Protein AF-A0A8S3W839-F1 (afdb_monomer)

Foldseek 3Di:
DDPADFFKDFAQDDDDDDDDDFQPQLVVLLVVLVVLLVVLCVVLVPPPVLHLAAFDWDPPADSRGTHTDPCVVVVDDDAQQVDADDPQQLLQVLLSLLLSRLSRVLCCVVVVVCCVPRVQPFAQPDDPDPVNVVVLLVLQVVLVVVNPDDHDPDDDPHDHGDDRSRMGTGHSVLNVLQVDVRRHDPVCCVVPVVVSLVSSVVSNQPNNVSVVDGCCVRANPVNSVVVNVVCNVVSVVVCVVCVCSNPPDSVGPDPPD

Sequence (257 aa):
MSRKEKCCEFILQKLVCSNREKLPPNIQKAINKIAEEEELQIEAEVPLHERFRVVQSYSESSTEAIILKNVAKEGFATFYRMDVMPLKFAELAVQQLARFHGLSFVIQQKRPEYFERKIKTLKQSLKLNDDFRAFCRTFFNYSVEGLDSELVEGEVTEVIPVDYQLLTYGAPITNFLYFIYGATDKEFRRNHLIHLKDIYFETTDNFPKYFEMDIGSVYSTKEFERDYVECLGYGLQFMLFIFPLVFTLESDVPDLG

pLDDT: mean 72.26, std 17.93, range [24.44, 96.75]

Radius of gyration: 18.18 Å; Cα contacts (8 Å, |Δi|>4): 276; chains: 1; bounding box: 48×46×42 Å

InterPro domains:
  IPR004119 Ecdysteroid kinase-like [PF02958] (54-145)
  IPR004119 Ecdysteroid kinase-like [PF02958] (153-203)
  IPR015897 CHK kinase-like [SM00587] (66-209)

Secondary structure (DSSP, 8-state):
------EEE---------------TTHHHHHHHHH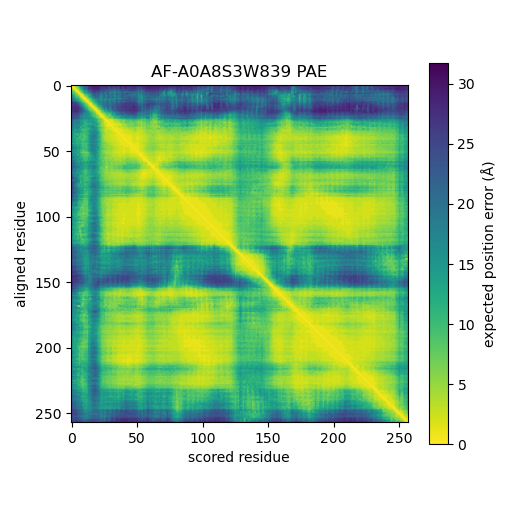HHHHHHHHTT--TTTSPP-PPBPTT--SS---B--GGGGT--PPPTTSPPPHHHHHHHHHHHHHHHHHHHHHHHH-HHHIIIIITT------SSHHHHHHHHHHHHHHHHTT------S---------GGG-EEE-THHHHHHHHHHH--HHHHHHHHHHHHHHHHHHHHHGGGGGT--GGGTS-HHHHHHHHHHHHHHHHHHHHHHHHHHHS-GGG-----

Mean predicted aligned error: 9.78 Å

Solvent-accessible surface area (backbone atoms only — not comparable to full-atom values): 15253 Å² total; per-residue (Å²): 133,84,87,80,82,72,37,52,28,57,56,86,50,90,80,85,92,85,75,99,62,87,55,64,94,54,43,48,55,40,53,56,48,53,52,52,54,52,49,52,41,58,76,42,64,50,54,81,92,74,49,63,59,70,72,56,67,49,90,87,39,53,76,67,45,82,44,63,63,71,51,59,83,74,71,54,78,70,78,56,81,89,49,67,60,54,68,62,50,51,51,46,47,37,39,42,52,18,33,51,40,24,46,40,54,49,38,43,71,79,38,43,70,55,28,62,67,57,47,68,62,29,57,74,80,83,51,100,46,73,66,43,53,52,48,46,53,54,53,29,54,51,52,57,66,60,65,78,53,79,81,80,87,76,85,71,85,80,71,69,69,58,60,61,78,63,48,22,48,32,59,59,56,50,35,54,38,40,48,52,65,70,43,42,52,73,67,56,44,75,77,40,44,65,62,49,50,49,48,24,51,52,33,32,50,53,54,29,45,58,68,80,38,67,40,63,84,81,60,30,73,69,54,51,55,50,50,44,64,69,38,50,60,50,28,54,51,52,43,68,60,45,46,54,61,64,68,50,53,88,92,63,59,76,85,85,121

Structure (mmCIF, N/CA/C/O backbone):
data_AF-A0A8S3W839-F1
#
_entry.id   AF-A0A8S3W839-F1
#
loop_
_atom_site.group_PDB
_atom_site.id
_atom_site.type_symbol
_atom_site.label_atom_id
_atom_site.label_alt_id
_atom_site.label_comp_id
_atom_site.label_asym_id
_atom_site.label_entity_id
_atom_site.label_seq_id
_atom_site.pdbx_PDB_ins_code
_atom_site.Cartn_x
_atom_site.Cartn_y
_atom_site.Cartn_z
_atom_site.occupancy
_atom_site.B_iso_or_equiv
_atom_site.auth_seq_id
_atom_site.auth_comp_id
_atom_site.auth_asym_id
_atom_site.auth_atom_id
_atom_site.pdbx_PDB_model_num
ATOM 1 N N . MET A 1 1 ? -25.369 16.761 -0.732 1.00 29.88 1 MET A N 1
ATOM 2 C CA . MET A 1 1 ? -25.272 15.285 -0.794 1.00 29.88 1 MET A CA 1
ATOM 3 C C . MET A 1 1 ? -23.982 14.867 -0.111 1.00 29.88 1 MET A C 1
ATOM 5 O O . MET A 1 1 ? -22.932 15.370 -0.489 1.00 29.88 1 MET A O 1
ATOM 9 N N . SER A 1 2 ? -24.068 14.075 0.960 1.00 28.38 2 SER A N 1
ATOM 10 C CA . SER A 1 2 ? -22.936 13.758 1.840 1.00 28.38 2 SER A CA 1
ATOM 11 C C . SER A 1 2 ? -21.859 12.954 1.104 1.00 28.38 2 SER A C 1
ATOM 13 O O . SER A 1 2 ? -22.130 11.849 0.639 1.00 28.38 2 SER A O 1
ATOM 15 N N . ARG A 1 3 ? -20.644 13.505 1.024 1.00 35.53 3 ARG A N 1
ATOM 16 C CA . ARG A 1 3 ? -19.416 12.804 0.620 1.00 35.53 3 ARG A CA 1
ATOM 17 C C . ARG A 1 3 ? -19.136 11.725 1.673 1.00 35.53 3 ARG A C 1
ATOM 19 O O . ARG A 1 3 ? -18.779 12.082 2.794 1.00 35.53 3 ARG A O 1
ATOM 26 N N . LYS A 1 4 ? -19.366 10.450 1.357 1.00 36.22 4 LYS A N 1
ATOM 27 C CA . LYS A 1 4 ? -19.140 9.340 2.291 1.00 36.22 4 LYS A CA 1
ATOM 28 C C . LYS A 1 4 ? -17.723 8.776 2.111 1.00 36.22 4 LYS A C 1
ATOM 30 O O . LYS A 1 4 ? -17.356 8.370 1.019 1.00 36.22 4 LYS A O 1
ATOM 35 N N . GLU A 1 5 ? -16.957 8.963 3.187 1.00 37.94 5 GLU A N 1
ATOM 36 C CA . GLU A 1 5 ? -15.867 8.157 3.770 1.00 37.94 5 GLU A CA 1
ATOM 37 C C . GLU A 1 5 ? -14.753 7.635 2.841 1.00 37.94 5 GLU A C 1
ATOM 39 O O . GLU A 1 5 ? -14.878 6.626 2.166 1.00 37.94 5 GLU A O 1
ATOM 44 N N . LYS A 1 6 ? -13.623 8.356 2.847 1.00 38.62 6 LYS A N 1
ATOM 45 C CA . LYS A 1 6 ? -12.349 7.993 2.198 1.00 38.62 6 LYS A CA 1
ATOM 46 C C . LYS A 1 6 ? -11.462 7.171 3.169 1.00 38.62 6 LYS A C 1
ATOM 48 O O . LYS A 1 6 ? -11.774 7.111 4.359 1.00 38.62 6 LYS A O 1
ATOM 53 N N . CYS A 1 7 ? -10.336 6.616 2.710 1.00 38.06 7 CYS A N 1
ATOM 54 C CA . CYS A 1 7 ? -9.364 5.824 3.494 1.00 38.06 7 CYS A CA 1
ATOM 55 C C . CYS A 1 7 ? -7.917 6.313 3.319 1.00 38.06 7 CYS A C 1
ATOM 57 O O . CYS A 1 7 ? -7.681 7.311 2.658 1.00 38.06 7 CYS A O 1
ATOM 59 N N . CYS A 1 8 ? -6.925 5.688 3.961 1.00 32.50 8 CYS A N 1
ATOM 60 C CA . CYS A 1 8 ? -5.526 6.075 3.741 1.00 32.50 8 CYS A CA 1
ATOM 61 C C . CYS A 1 8 ? -5.018 5.619 2.377 1.00 32.50 8 CYS A C 1
ATOM 63 O O . CYS A 1 8 ? -5.269 4.488 1.983 1.00 32.50 8 CYS A O 1
ATOM 65 N N . GLU A 1 9 ? -4.243 6.484 1.735 1.00 33.69 9 GLU A N 1
ATOM 66 C CA . GLU A 1 9 ? -3.539 6.236 0.491 1.00 33.69 9 GLU A CA 1
ATOM 67 C C . GLU A 1 9 ? -2.025 6.123 0.725 1.00 33.69 9 GLU A C 1
ATOM 69 O O . GLU A 1 9 ? -1.456 6.938 1.453 1.00 33.69 9 GLU A O 1
ATOM 74 N N . PHE A 1 10 ? -1.366 5.159 0.076 1.00 45.34 10 PHE A N 1
ATOM 75 C CA . PHE A 1 10 ? 0.088 4.963 0.076 1.00 45.34 10 PHE A CA 1
ATOM 76 C C . PHE A 1 10 ? 0.669 4.910 -1.346 1.00 45.34 10 PHE A C 1
ATOM 78 O O . PHE A 1 10 ? 0.230 4.126 -2.184 1.00 45.34 10 PHE A O 1
ATOM 85 N N . ILE A 1 11 ? 1.694 5.715 -1.621 1.00 40.47 11 ILE A N 1
ATOM 86 C CA . ILE A 1 11 ? 2.437 5.666 -2.884 1.00 40.47 11 ILE A CA 1
ATOM 87 C C . ILE A 1 11 ? 3.572 4.647 -2.714 1.00 40.47 11 ILE A C 1
ATOM 89 O O . ILE A 1 11 ? 4.534 4.932 -2.013 1.00 40.47 11 ILE A O 1
ATOM 93 N N . LEU A 1 12 ? 3.464 3.476 -3.359 1.00 38.19 12 LEU A N 1
ATOM 94 C CA . LEU A 1 12 ? 4.567 2.511 -3.490 1.00 38.19 12 LEU A CA 1
ATOM 95 C C . LEU A 1 12 ? 5.714 3.170 -4.270 1.00 38.19 12 LEU A C 1
ATOM 97 O O . LEU A 1 12 ? 5.750 3.110 -5.498 1.00 38.19 12 LEU A O 1
ATOM 101 N N . GLN A 1 13 ? 6.639 3.810 -3.561 1.00 34.53 13 GLN A N 1
ATOM 102 C CA . GLN A 1 13 ? 7.941 4.200 -4.085 1.00 34.53 13 GLN A CA 1
ATOM 103 C C . GLN A 1 13 ? 9.011 3.307 -3.459 1.00 34.53 13 GLN A C 1
ATOM 105 O O . GLN A 1 13 ? 9.023 3.024 -2.266 1.00 34.53 13 GLN A O 1
ATOM 110 N N . LYS A 1 14 ? 9.882 2.781 -4.314 1.00 31.38 14 LYS A N 1
ATOM 111 C CA . LYS A 1 14 ? 11.075 2.034 -3.925 1.00 31.38 14 LYS A CA 1
ATOM 112 C C . LYS A 1 14 ? 12.224 3.024 -3.809 1.00 31.38 14 LYS A C 1
ATOM 114 O O . LYS A 1 14 ? 12.537 3.616 -4.834 1.00 31.38 14 LYS A O 1
ATOM 119 N N . LEU A 1 15 ? 12.868 3.140 -2.643 1.00 28.86 15 LEU A N 1
ATOM 120 C CA . LEU A 1 15 ? 14.328 3.288 -2.489 1.00 28.86 15 LEU A CA 1
ATOM 121 C C . LEU A 1 15 ? 14.760 3.447 -1.020 1.00 28.86 15 LEU A C 1
ATOM 123 O O . LEU A 1 15 ? 13.974 3.764 -0.132 1.00 28.86 15 LEU A O 1
ATOM 127 N N . VAL A 1 16 ? 16.038 3.135 -0.798 1.00 25.72 16 VAL A N 1
ATOM 128 C CA . VAL A 1 16 ? 16.756 3.041 0.479 1.00 25.72 16 VAL A CA 1
ATOM 129 C C . VAL A 1 16 ? 17.048 4.423 1.065 1.00 25.72 16 VAL A C 1
ATOM 131 O O . VAL A 1 16 ? 17.397 5.364 0.361 1.00 25.72 16 VAL A O 1
ATOM 134 N N . CYS A 1 17 ? 16.957 4.515 2.391 1.00 24.44 17 CYS A N 1
ATOM 135 C CA . CYS A 1 17 ? 17.289 5.698 3.171 1.00 24.44 17 CYS A CA 1
ATOM 136 C C . CYS A 1 17 ? 18.808 5.817 3.391 1.00 24.44 17 CYS A C 1
ATOM 138 O O . CYS A 1 17 ? 19.378 5.019 4.133 1.00 24.44 17 CYS A O 1
ATOM 140 N N . SER A 1 18 ? 19.443 6.862 2.852 1.00 30.64 18 SER A N 1
ATOM 141 C CA . SER A 1 18 ? 20.575 7.525 3.517 1.00 30.64 18 SER A CA 1
ATOM 142 C C . SER A 1 18 ? 20.807 8.942 2.979 1.00 30.64 18 SER A C 1
ATOM 144 O O . SER A 1 18 ? 21.569 9.125 2.038 1.00 30.64 18 SER A O 1
ATOM 146 N N . ASN A 1 19 ? 20.200 9.956 3.602 1.00 28.69 19 ASN A N 1
ATOM 147 C CA . ASN A 1 19 ? 20.925 11.139 4.081 1.00 28.69 19 ASN A CA 1
ATOM 148 C C . ASN A 1 19 ? 20.016 12.124 4.822 1.00 28.69 19 ASN A C 1
ATOM 150 O O . ASN A 1 19 ? 18.797 12.126 4.682 1.00 28.69 19 ASN A O 1
ATOM 154 N N . ARG A 1 20 ? 20.663 12.924 5.675 1.00 35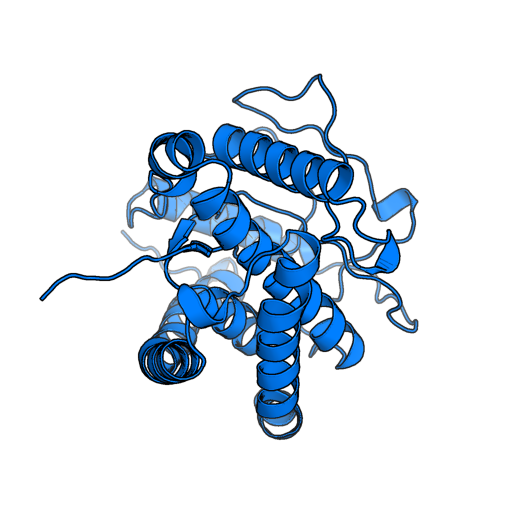.09 20 ARG A N 1
ATOM 155 C CA . ARG A 1 20 ? 20.070 13.885 6.608 1.00 35.09 20 ARG A CA 1
ATOM 156 C C . ARG A 1 20 ? 19.443 15.071 5.873 1.00 35.09 20 ARG A C 1
ATOM 158 O O . ARG A 1 20 ? 20.053 16.131 5.793 1.00 35.09 20 ARG A O 1
ATOM 165 N N . GLU A 1 21 ? 18.206 14.931 5.431 1.00 40.19 21 GLU A N 1
ATOM 166 C CA . GLU A 1 21 ? 17.344 16.083 5.177 1.00 40.19 21 GLU A CA 1
ATOM 167 C C . GLU A 1 21 ? 16.047 15.942 5.962 1.00 40.19 21 GLU A C 1
ATOM 169 O O . GLU A 1 21 ? 15.613 14.839 6.297 1.00 40.19 21 GLU A O 1
ATOM 174 N N . LYS A 1 22 ? 15.474 17.086 6.347 1.00 41.06 22 LYS A N 1
ATOM 175 C CA . LYS A 1 22 ? 14.284 17.146 7.194 1.00 41.06 22 LYS A CA 1
ATOM 176 C C . LYS A 1 22 ? 13.119 16.468 6.484 1.00 41.06 22 LYS A C 1
ATOM 178 O O . LYS A 1 22 ? 12.490 17.034 5.596 1.00 41.06 22 LYS A O 1
ATOM 183 N N . LEU A 1 23 ? 12.845 15.257 6.941 1.00 42.12 23 LEU A N 1
ATOM 184 C CA . LEU A 1 23 ? 11.663 14.470 6.659 1.00 42.12 23 LEU A CA 1
ATOM 185 C C . LEU A 1 23 ? 10.387 15.330 6.808 1.00 42.12 23 LEU A C 1
ATOM 187 O O . LEU A 1 23 ? 10.274 16.099 7.770 1.00 42.12 23 LEU A O 1
ATOM 191 N N . PRO A 1 24 ? 9.416 15.252 5.875 1.00 49.56 24 PRO A N 1
ATOM 192 C CA . PRO A 1 24 ? 8.202 16.053 5.967 1.00 49.56 24 PRO A CA 1
ATOM 193 C C . PRO A 1 24 ? 7.427 15.737 7.263 1.00 49.56 24 PRO A C 1
ATOM 195 O O . PRO A 1 24 ? 7.437 14.594 7.728 1.00 49.56 24 PRO A O 1
ATOM 198 N N . PRO A 1 25 ? 6.678 16.705 7.833 1.00 51.78 25 PRO A N 1
ATOM 199 C CA . PRO A 1 25 ? 6.028 16.602 9.153 1.00 51.78 25 PRO A CA 1
ATOM 200 C C . PRO A 1 25 ? 4.949 15.500 9.304 1.00 51.78 25 PRO A C 1
ATOM 202 O O . PRO A 1 25 ? 4.266 15.431 10.326 1.00 51.78 25 PRO A O 1
ATOM 205 N N . ASN A 1 26 ? 4.787 14.620 8.314 1.00 58.28 26 ASN A N 1
ATOM 206 C CA . ASN A 1 26 ? 3.851 13.495 8.304 1.00 58.28 26 ASN A CA 1
ATOM 207 C C . ASN A 1 26 ? 4.462 12.165 8.782 1.00 58.28 26 ASN A C 1
ATOM 209 O O . ASN A 1 26 ? 3.738 11.183 8.924 1.00 58.28 26 ASN A O 1
ATOM 213 N N . ILE A 1 27 ? 5.758 12.114 9.085 1.00 59.38 27 ILE A N 1
ATOM 214 C CA . ILE A 1 27 ? 6.448 10.850 9.372 1.00 59.38 27 ILE A CA 1
ATOM 215 C C . ILE A 1 27 ? 6.096 10.218 10.714 1.00 59.38 27 ILE A C 1
ATOM 217 O O . ILE A 1 27 ? 5.862 9.014 10.770 1.00 59.38 27 ILE A O 1
ATOM 221 N N . GLN A 1 28 ? 5.880 11.011 11.764 1.00 61.91 28 GLN A N 1
ATOM 222 C CA . GLN A 1 28 ? 5.335 10.467 13.011 1.00 61.91 28 GLN A CA 1
ATOM 223 C C . GLN A 1 28 ? 3.928 9.878 12.816 1.00 61.91 28 GLN A C 1
ATOM 225 O O . GLN A 1 28 ? 3.562 8.907 13.473 1.00 61.91 28 GLN A O 1
ATOM 230 N N . LYS A 1 29 ? 3.123 10.456 11.912 1.00 68.38 29 LYS A N 1
ATOM 231 C CA . LYS A 1 29 ? 1.792 9.913 11.612 1.00 68.38 29 LYS A CA 1
ATOM 232 C C . LYS A 1 29 ? 1.902 8.572 10.891 1.00 68.38 29 LYS A C 1
ATOM 234 O O . LYS A 1 29 ? 1.119 7.683 11.197 1.00 68.38 29 LYS A O 1
ATOM 239 N N . ALA A 1 30 ? 2.882 8.422 9.999 1.00 65.75 30 ALA A N 1
ATOM 240 C CA . ALA A 1 30 ? 3.184 7.156 9.343 1.00 65.75 30 ALA A CA 1
ATOM 241 C C . ALA A 1 30 ? 3.626 6.080 10.348 1.00 65.75 30 ALA A C 1
ATOM 243 O O . ALA A 1 30 ? 3.017 5.018 10.382 1.00 65.75 30 ALA A O 1
ATOM 244 N N . ILE A 1 31 ? 4.599 6.380 11.221 1.00 65.44 31 ILE A N 1
ATOM 245 C CA . ILE A 1 31 ? 5.073 5.453 12.269 1.00 65.44 31 ILE A CA 1
ATOM 246 C C . ILE A 1 31 ? 3.918 5.005 13.162 1.00 65.44 31 ILE A C 1
ATOM 248 O O . ILE A 1 31 ? 3.702 3.813 13.357 1.00 65.44 31 ILE A O 1
ATOM 252 N N . ASN A 1 32 ? 3.144 5.964 13.678 1.00 71.94 32 ASN A N 1
ATOM 253 C CA . ASN A 1 32 ? 2.025 5.651 14.558 1.00 71.94 32 ASN A CA 1
ATOM 254 C C . ASN A 1 32 ? 0.970 4.815 13.839 1.00 71.94 32 ASN A C 1
ATOM 256 O O . ASN A 1 32 ? 0.349 3.972 14.467 1.00 71.94 32 ASN A O 1
ATOM 260 N N . LYS A 1 33 ? 0.735 5.056 12.545 1.00 74.19 33 LYS A N 1
ATOM 261 C CA . LYS A 1 33 ? -0.220 4.264 11.773 1.00 74.19 33 LYS A CA 1
ATOM 262 C C . LYS A 1 33 ? 0.256 2.819 11.636 1.00 74.19 33 LYS A C 1
ATOM 264 O O . LYS A 1 33 ? -0.517 1.914 11.912 1.00 74.19 33 LYS A O 1
ATOM 269 N N . ILE A 1 34 ? 1.518 2.624 11.260 1.00 74.56 34 ILE A N 1
ATOM 270 C CA . ILE A 1 34 ? 2.135 1.301 11.091 1.00 74.56 34 ILE A CA 1
ATOM 271 C C . ILE A 1 34 ? 2.081 0.505 12.400 1.00 74.56 34 ILE A C 1
ATOM 273 O O . ILE A 1 34 ? 1.720 -0.667 12.389 1.00 74.56 34 ILE A O 1
ATOM 277 N N . ALA A 1 35 ? 2.379 1.150 13.531 1.00 76.88 35 ALA A N 1
ATOM 278 C CA . ALA A 1 35 ? 2.299 0.508 14.840 1.00 76.88 35 ALA A CA 1
ATOM 279 C C . ALA A 1 35 ? 0.867 0.046 15.177 1.00 76.88 35 ALA A C 1
ATOM 281 O O . ALA A 1 35 ? 0.672 -1.070 15.648 1.00 76.88 35 ALA A O 1
ATOM 282 N N . GLU A 1 36 ? -0.142 0.873 14.891 1.00 82.12 36 GLU A N 1
ATOM 283 C CA . GLU A 1 36 ? -1.553 0.530 15.134 1.00 82.12 36 GLU A CA 1
ATOM 284 C C . GLU A 1 36 ? -2.031 -0.603 14.214 1.00 82.12 36 GLU A C 1
ATOM 286 O O . GLU A 1 36 ? -2.800 -1.470 14.623 1.00 82.12 36 GLU A O 1
ATOM 291 N N . GLU A 1 37 ? -1.555 -0.617 12.969 1.00 84.69 37 GLU A N 1
ATOM 292 C CA . GLU A 1 37 ? -1.800 -1.681 11.995 1.00 84.69 37 GLU A CA 1
ATOM 293 C C . GLU A 1 37 ? -1.195 -3.018 12.432 1.00 84.69 37 GLU A C 1
ATOM 295 O O . GLU A 1 37 ? -1.815 -4.068 12.254 1.00 84.69 37 GLU A O 1
ATOM 300 N N . GLU A 1 38 ? 0.007 -3.003 13.005 1.00 87.56 38 GLU A N 1
ATOM 301 C CA . GLU A 1 38 ? 0.654 -4.198 13.544 1.00 87.56 38 GLU A CA 1
ATOM 302 C C . GLU A 1 38 ? -0.076 -4.722 14.789 1.00 87.56 38 GLU A C 1
ATOM 304 O O . GLU A 1 38 ? -0.386 -5.913 14.864 1.00 87.56 38 GLU A O 1
ATOM 309 N N . GLU A 1 39 ? -0.423 -3.835 15.723 1.00 90.38 39 GLU A N 1
ATOM 310 C CA . GLU A 1 39 ? -1.135 -4.187 16.955 1.00 90.38 39 GLU A CA 1
ATOM 311 C C . GLU A 1 39 ? -2.496 -4.831 16.662 1.00 90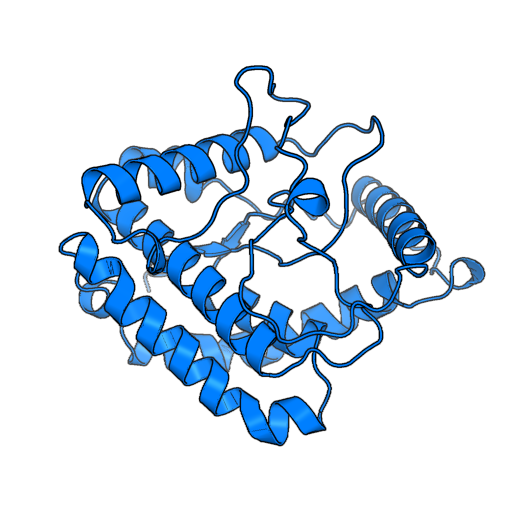.38 39 GLU A C 1
ATOM 313 O O . GLU A 1 39 ? -2.781 -5.918 17.165 1.00 90.38 39 GLU A O 1
ATOM 318 N N . LEU A 1 40 ? -3.301 -4.234 15.775 1.00 92.31 40 LEU A N 1
ATOM 319 C CA . LEU A 1 40 ? -4.606 -4.785 15.396 1.00 92.31 40 LEU A CA 1
ATOM 320 C C . LEU A 1 40 ? -4.493 -6.208 14.838 1.00 92.31 40 LEU A C 1
ATOM 322 O O . LEU A 1 40 ? -5.330 -7.059 15.134 1.00 92.31 40 LEU A O 1
ATOM 326 N N . GLN A 1 41 ? -3.475 -6.481 14.018 1.00 95.00 41 GLN A N 1
ATOM 327 C CA . GLN A 1 41 ? -3.271 -7.809 13.431 1.00 95.00 41 GLN A CA 1
ATOM 328 C C . GLN A 1 41 ? -2.873 -8.860 14.471 1.00 95.00 41 GLN A C 1
ATOM 330 O O . GLN A 1 41 ? -3.193 -10.038 14.302 1.00 95.00 41 GLN A O 1
ATOM 335 N N . ILE A 1 42 ? -2.162 -8.447 15.523 1.00 93.75 42 ILE A N 1
ATOM 336 C CA . ILE A 1 42 ? -1.820 -9.304 16.660 1.00 93.75 42 ILE A CA 1
ATOM 337 C C . ILE A 1 42 ? -3.073 -9.583 17.494 1.00 93.75 42 ILE A C 1
ATOM 339 O O . ILE A 1 42 ? -3.344 -10.745 17.781 1.00 93.75 42 ILE A O 1
ATOM 343 N N . GLU A 1 43 ? -3.849 -8.547 17.827 1.00 94.56 43 GLU A N 1
ATOM 344 C CA . GLU A 1 43 ? -5.105 -8.658 18.585 1.00 94.56 43 GLU A CA 1
ATOM 345 C C . GLU A 1 43 ? -6.130 -9.568 17.894 1.00 94.56 43 GLU A C 1
ATOM 347 O O . GLU A 1 43 ? -6.826 -10.331 18.556 1.00 94.56 43 GLU A O 1
ATOM 352 N N . ALA A 1 44 ? -6.217 -9.493 16.565 1.00 94.94 44 ALA A N 1
ATOM 353 C CA . ALA A 1 44 ? -7.124 -10.302 15.753 1.00 94.94 44 ALA A CA 1
ATOM 354 C C . ALA A 1 44 ? -6.567 -11.693 15.395 1.00 94.94 44 ALA A C 1
ATOM 356 O O . ALA A 1 44 ? -7.174 -12.404 14.598 1.00 94.94 44 ALA A O 1
ATOM 357 N N . GLU A 1 45 ? -5.399 -12.069 15.929 1.00 96.38 45 GLU A N 1
ATOM 358 C CA . GLU A 1 45 ? -4.743 -13.361 15.683 1.00 96.38 45 GLU A CA 1
ATOM 359 C C . GLU A 1 45 ? -4.585 -13.705 14.187 1.00 96.38 45 GLU A C 1
ATOM 361 O O . GLU A 1 45 ? -4.608 -14.870 13.785 1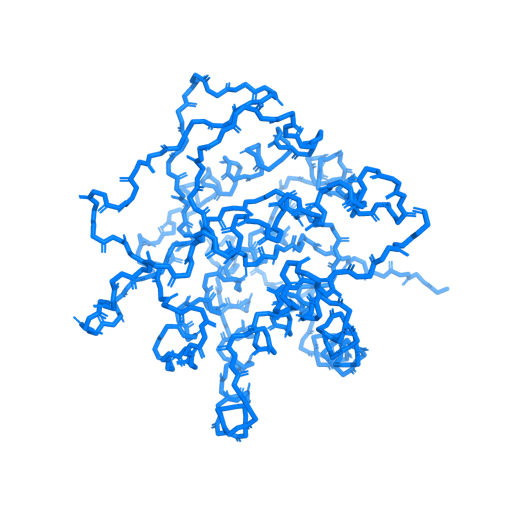.00 96.38 45 GLU A O 1
ATOM 366 N N . VAL A 1 46 ? -4.378 -12.689 13.337 1.00 95.88 46 VAL A N 1
ATOM 367 C CA . VAL A 1 46 ? -4.251 -12.882 11.884 1.00 95.88 46 VAL A CA 1
ATOM 368 C C . VAL A 1 46 ? -3.081 -13.837 11.599 1.00 95.88 46 VAL A C 1
ATOM 370 O O . VAL A 1 46 ? -1.975 -13.591 12.109 1.00 95.88 46 VAL A O 1
ATOM 373 N N . PRO A 1 47 ? -3.256 -14.896 10.781 1.00 95.56 47 PRO A N 1
ATOM 374 C CA . PRO A 1 47 ? -2.172 -15.812 10.429 1.00 95.56 47 PRO A CA 1
ATOM 375 C C . PRO A 1 47 ? -0.979 -15.078 9.807 1.00 95.56 47 PRO A C 1
ATOM 377 O O . PRO A 1 47 ? -1.161 -14.200 8.970 1.00 95.56 47 PRO A O 1
ATOM 380 N N . LEU A 1 48 ? 0.255 -15.460 10.159 1.00 89.62 48 LEU A N 1
ATOM 381 C CA . LEU A 1 48 ? 1.471 -14.739 9.735 1.00 89.62 48 LEU A CA 1
ATOM 382 C C . LEU A 1 48 ? 1.580 -14.525 8.212 1.00 89.62 48 LEU A C 1
ATOM 384 O O . LEU A 1 48 ? 2.001 -13.457 7.779 1.00 89.62 48 LEU A O 1
ATOM 388 N N . HIS A 1 49 ? 1.179 -15.506 7.398 1.00 89.69 49 HIS A N 1
ATOM 389 C CA . HIS A 1 49 ? 1.211 -15.405 5.931 1.00 89.69 49 HIS A CA 1
ATOM 390 C C . HIS A 1 49 ? 0.103 -14.500 5.357 1.00 89.69 49 HIS A C 1
ATOM 392 O O . HIS A 1 49 ? 0.231 -13.978 4.245 1.00 89.69 49 HIS A O 1
ATOM 398 N N . GLU A 1 50 ? -0.954 -14.261 6.134 1.00 93.00 50 GLU A N 1
ATOM 399 C CA . GLU A 1 50 ? -2.073 -13.389 5.777 1.00 93.00 50 GLU A CA 1
ATOM 400 C C . GLU A 1 50 ? -1.898 -11.951 6.263 1.00 93.00 50 GLU A C 1
ATOM 402 O O . GLU A 1 50 ? -2.620 -11.065 5.815 1.00 93.00 50 GLU A O 1
ATOM 407 N N . ARG A 1 51 ? -0.906 -11.680 7.118 1.00 93.00 51 ARG A N 1
ATOM 408 C CA . ARG A 1 51 ? -0.646 -10.328 7.618 1.00 93.00 51 ARG A CA 1
ATOM 409 C C . ARG A 1 51 ? -0.219 -9.367 6.507 1.00 93.00 51 ARG A C 1
ATOM 411 O O . ARG A 1 51 ? 0.470 -9.725 5.541 1.00 93.00 51 ARG A O 1
ATOM 418 N N . PHE A 1 52 ? -0.626 -8.115 6.665 1.00 91.31 52 PHE A N 1
ATOM 419 C CA . PHE A 1 52 ? 0.068 -6.981 6.085 1.00 91.31 52 PHE A CA 1
ATOM 420 C C . PHE A 1 52 ? 1.472 -6.907 6.690 1.00 91.31 52 PHE A C 1
ATOM 422 O O . PHE A 1 52 ? 1.636 -6.895 7.913 1.00 91.31 52 PHE A O 1
ATOM 429 N N . ARG A 1 53 ? 2.485 -6.902 5.827 1.00 85.50 53 ARG A N 1
ATOM 430 C CA . ARG A 1 53 ? 3.888 -6.911 6.228 1.00 85.50 53 ARG A CA 1
ATOM 431 C C . ARG A 1 53 ? 4.375 -5.486 6.412 1.00 85.50 53 ARG A C 1
ATOM 433 O O . ARG A 1 53 ? 4.260 -4.664 5.511 1.00 85.50 53 ARG A O 1
ATOM 440 N N . VAL A 1 54 ? 4.985 -5.232 7.559 1.00 83.56 54 VAL A N 1
ATOM 441 C CA . VAL A 1 54 ? 5.589 -3.947 7.903 1.00 83.56 54 VAL A CA 1
ATOM 442 C C . VAL A 1 54 ? 7.062 -4.154 8.211 1.00 83.56 54 VAL A C 1
ATOM 444 O O . VAL A 1 54 ? 7.451 -5.170 8.790 1.00 83.56 54 VAL A O 1
ATOM 447 N N . VAL A 1 55 ? 7.904 -3.208 7.796 1.00 81.94 55 VAL A N 1
ATOM 448 C CA . VAL A 1 55 ? 9.311 -3.228 8.201 1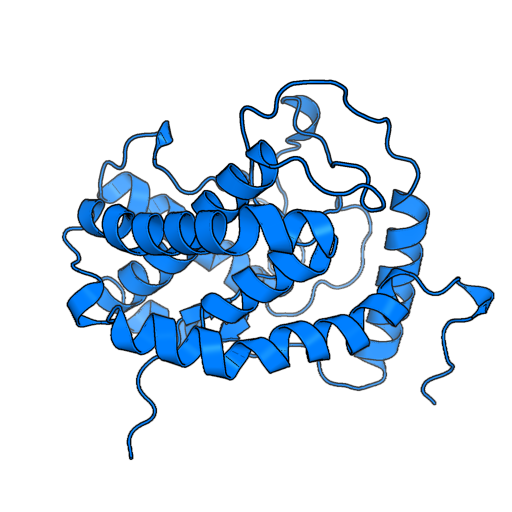.00 81.94 55 VAL A CA 1
ATOM 449 C C . VAL A 1 55 ? 9.379 -2.838 9.667 1.00 81.94 55 VAL A C 1
ATOM 451 O O . VAL A 1 55 ? 8.870 -1.787 10.052 1.00 81.94 55 VAL A O 1
ATOM 454 N N . GLN A 1 56 ? 10.049 -3.662 10.468 1.00 81.25 56 GLN A N 1
ATOM 455 C CA . GLN A 1 56 ? 10.262 -3.376 11.879 1.00 81.25 56 GLN A CA 1
ATOM 456 C C . GLN A 1 56 ? 10.931 -2.003 12.061 1.00 81.25 56 GLN A C 1
ATOM 458 O O . GLN A 1 56 ? 12.014 -1.755 11.520 1.00 81.25 56 GLN A O 1
ATOM 463 N N . SER A 1 57 ? 10.301 -1.140 12.859 1.00 78.94 57 SER A N 1
ATOM 464 C CA . SER A 1 57 ? 10.885 0.114 13.342 1.00 78.94 57 SER A CA 1
ATOM 465 C C . SER A 1 57 ? 11.451 -0.040 14.750 1.00 78.94 57 SER A C 1
ATOM 467 O O . SER A 1 57 ? 10.923 -0.811 15.552 1.00 78.94 57 SER A O 1
ATOM 469 N N . TYR A 1 58 ? 12.488 0.727 15.072 1.00 75.81 58 TYR A N 1
ATOM 470 C CA . TYR A 1 58 ? 13.117 0.718 16.394 1.00 75.81 58 TYR A CA 1
ATOM 471 C C . TYR A 1 58 ? 12.634 1.877 17.274 1.00 75.81 58 TYR A C 1
ATOM 473 O O . TYR A 1 58 ? 12.260 2.941 16.768 1.00 75.81 58 TYR A O 1
ATOM 481 N N . SER A 1 59 ? 12.668 1.673 18.596 1.00 77.12 59 SER A N 1
ATOM 482 C CA . SER A 1 59 ? 12.229 2.637 19.623 1.00 77.12 59 SER A CA 1
ATOM 483 C C . SER A 1 59 ? 12.981 3.969 19.600 1.00 77.12 59 SER A C 1
ATOM 485 O O . SER A 1 59 ? 12.488 4.978 20.089 1.00 77.12 59 SER A O 1
ATOM 487 N N . GLU A 1 60 ? 14.165 3.968 19.004 1.00 79.50 60 GLU A N 1
ATOM 488 C CA . GLU A 1 60 ? 15.066 5.096 18.829 1.00 79.50 60 GLU A CA 1
ATOM 489 C C . GLU A 1 60 ? 14.629 6.032 17.686 1.00 79.50 60 GLU A C 1
ATOM 491 O O . GLU A 1 60 ? 15.268 7.056 17.443 1.00 79.50 60 GLU A O 1
ATOM 496 N N . SER A 1 61 ? 13.539 5.700 16.986 1.00 71.56 61 SER A N 1
ATOM 497 C CA . SER A 1 61 ? 12.895 6.594 16.020 1.00 71.56 61 SER A CA 1
ATOM 498 C C . SER A 1 61 ? 12.366 7.863 16.704 1.00 71.56 61 SER A C 1
ATOM 500 O O . SER A 1 61 ? 11.929 7.845 17.853 1.00 71.56 61 SER A O 1
ATOM 502 N N . SER A 1 62 ? 12.375 8.980 15.982 1.00 69.31 62 SER A N 1
ATOM 503 C CA . SER A 1 62 ? 11.933 10.291 16.458 1.00 69.31 62 SER A CA 1
ATOM 504 C C . SER A 1 62 ? 10.965 10.951 15.474 1.00 69.31 62 SER A C 1
ATOM 506 O O . SER A 1 62 ? 10.660 10.422 14.406 1.00 69.31 62 SER A O 1
ATOM 508 N N . THR A 1 63 ? 10.514 12.163 15.802 1.00 64.06 63 THR A N 1
ATOM 509 C CA . THR A 1 63 ? 9.692 12.976 14.895 1.00 64.06 63 THR A CA 1
ATOM 510 C C . THR A 1 63 ? 10.428 13.406 13.626 1.00 64.06 63 THR A C 1
ATOM 512 O O . THR A 1 63 ? 9.775 13.794 12.661 1.00 64.06 63 THR A O 1
ATOM 515 N N . GLU A 1 64 ? 11.764 13.378 13.631 1.00 65.94 64 GLU A N 1
ATOM 516 C CA . GLU A 1 64 ? 12.608 13.835 12.520 1.00 65.94 64 GLU A CA 1
ATOM 517 C C . GLU A 1 64 ? 13.264 12.686 11.744 1.00 65.94 64 GLU A C 1
ATOM 519 O O . GLU A 1 64 ? 13.757 12.915 10.643 1.00 65.94 64 GLU A O 1
ATOM 524 N N . ALA A 1 65 ? 13.288 11.467 12.294 1.00 69.25 65 ALA A N 1
ATOM 525 C CA . ALA A 1 65 ? 13.950 10.317 11.683 1.00 69.25 65 ALA A CA 1
ATOM 526 C C . ALA A 1 65 ? 13.293 8.992 12.090 1.00 69.25 65 ALA A C 1
ATOM 528 O O . ALA A 1 65 ? 13.038 8.762 13.270 1.00 69.25 65 ALA A O 1
ATOM 529 N N . ILE A 1 66 ? 13.086 8.090 11.126 1.00 72.00 66 ILE A N 1
ATOM 530 C CA . ILE A 1 66 ? 12.667 6.705 11.388 1.00 72.00 66 ILE A CA 1
ATOM 531 C C . ILE A 1 66 ? 13.889 5.798 11.290 1.00 72.00 66 ILE A C 1
ATOM 533 O O . ILE A 1 66 ? 14.644 5.885 10.322 1.00 72.00 66 ILE A O 1
ATOM 537 N N . ILE A 1 67 ? 14.058 4.897 12.255 1.00 78.31 67 ILE A N 1
ATOM 538 C CA . ILE A 1 67 ? 15.067 3.840 12.187 1.00 78.31 67 ILE A CA 1
ATOM 539 C C . ILE A 1 67 ? 14.345 2.533 11.879 1.00 78.31 67 ILE A C 1
ATOM 541 O O . ILE A 1 67 ? 13.503 2.081 12.657 1.00 78.31 67 ILE A O 1
ATOM 545 N N . LEU A 1 68 ? 14.676 1.938 10.734 1.00 80.00 68 LEU A N 1
ATOM 546 C CA . LEU A 1 68 ? 14.058 0.720 10.216 1.00 80.00 68 LEU A CA 1
ATOM 547 C C . LEU A 1 68 ? 15.076 -0.413 10.111 1.00 80.00 68 LEU A C 1
ATOM 549 O O . LEU A 1 68 ? 16.267 -0.185 9.878 1.00 80.00 68 LEU A O 1
ATOM 553 N N . LYS A 1 69 ? 14.597 -1.649 10.249 1.00 80.69 69 LYS A N 1
ATOM 554 C CA . LYS A 1 69 ? 15.399 -2.852 10.023 1.00 80.69 69 LYS A CA 1
ATOM 555 C C . LYS A 1 69 ? 15.908 -2.894 8.585 1.00 80.69 69 LYS A C 1
ATOM 557 O O . LYS A 1 69 ? 15.165 -2.653 7.636 1.00 80.69 69 LYS A O 1
ATOM 562 N N . ASN A 1 70 ? 17.182 -3.246 8.421 1.00 80.12 70 ASN A N 1
ATOM 563 C CA . ASN A 1 70 ? 17.779 -3.423 7.103 1.00 80.12 70 ASN A CA 1
ATOM 564 C C . ASN A 1 70 ? 17.327 -4.753 6.476 1.00 80.12 70 ASN A C 1
ATOM 566 O O . ASN A 1 70 ? 17.988 -5.780 6.630 1.00 80.12 70 ASN A O 1
ATOM 570 N N . VAL A 1 71 ? 16.216 -4.713 5.742 1.00 76.31 71 VAL A N 1
ATOM 571 C CA . VAL A 1 71 ? 15.636 -5.880 5.058 1.00 76.31 71 VAL A CA 1
ATOM 572 C C . VAL A 1 71 ? 16.488 -6.396 3.893 1.00 76.31 71 VAL A C 1
ATOM 574 O O . VAL A 1 71 ? 16.348 -7.551 3.505 1.00 76.31 71 VAL A O 1
ATOM 577 N N . ALA A 1 72 ? 17.450 -5.616 3.384 1.00 72.25 72 ALA A N 1
ATOM 578 C CA . ALA A 1 72 ? 18.385 -6.121 2.375 1.00 72.25 72 ALA A CA 1
ATOM 579 C C . ALA A 1 72 ? 19.264 -7.257 2.930 1.00 72.25 72 ALA A C 1
ATOM 581 O O . ALA A 1 72 ? 19.645 -8.171 2.204 1.00 72.25 72 ALA A O 1
ATOM 582 N N . LYS A 1 73 ? 19.535 -7.262 4.246 1.00 75.31 73 LYS A N 1
ATOM 583 C CA . LYS A 1 73 ? 20.229 -8.374 4.921 1.00 75.31 73 LYS A CA 1
ATOM 584 C C . LYS A 1 73 ? 19.380 -9.643 5.045 1.00 75.31 73 LYS A C 1
ATOM 586 O O . LYS A 1 73 ? 19.931 -10.690 5.364 1.00 75.31 73 LYS A O 1
ATOM 591 N N . GLU A 1 74 ? 18.081 -9.559 4.773 1.00 73.00 74 GLU A N 1
ATOM 592 C CA . GLU A 1 74 ? 17.149 -10.694 4.736 1.00 73.00 74 GLU A CA 1
ATOM 593 C C . GLU A 1 74 ? 16.892 -11.198 3.310 1.00 73.00 74 GLU A C 1
ATOM 595 O O . GLU A 1 74 ? 16.083 -12.097 3.113 1.00 73.00 74 GLU A O 1
ATOM 600 N N . GLY A 1 75 ? 17.585 -10.638 2.314 1.00 70.00 75 GLY A N 1
ATOM 601 C CA . GLY A 1 75 ? 17.443 -11.030 0.913 1.00 70.00 75 GLY A CA 1
ATOM 602 C C . GLY A 1 75 ? 16.381 -10.248 0.140 1.00 70.00 75 GLY A C 1
ATOM 603 O O . GLY A 1 75 ? 16.156 -10.550 -1.029 1.00 70.00 75 GLY A O 1
ATOM 604 N N . PHE A 1 76 ? 15.753 -9.226 0.736 1.00 73.81 76 PHE A N 1
ATOM 605 C CA . PHE A 1 76 ? 14.890 -8.319 -0.023 1.00 73.81 76 PHE A CA 1
ATOM 606 C C . PHE A 1 76 ? 15.720 -7.448 -0.965 1.00 73.81 76 PHE A C 1
ATOM 608 O O . PHE A 1 76 ? 16.735 -6.871 -0.575 1.00 73.81 76 PHE A O 1
ATOM 615 N N . ALA A 1 77 ? 15.238 -7.305 -2.194 1.00 69.81 77 ALA A N 1
ATOM 616 C CA . ALA A 1 77 ? 15.867 -6.487 -3.215 1.00 69.81 77 ALA A CA 1
ATOM 617 C C . ALA A 1 77 ? 14.836 -5.665 -3.989 1.00 69.81 77 ALA A C 1
ATOM 619 O O . ALA A 1 77 ? 13.633 -5.943 -4.008 1.00 69.81 77 ALA A O 1
ATOM 620 N N . THR A 1 78 ? 15.335 -4.634 -4.656 1.00 67.81 78 THR A N 1
ATOM 621 C CA . THR A 1 78 ? 14.541 -3.731 -5.478 1.00 67.81 78 THR A CA 1
ATOM 622 C C . THR A 1 78 ? 14.659 -4.157 -6.938 1.00 67.81 78 THR A C 1
ATOM 624 O O . THR A 1 78 ? 15.743 -4.089 -7.495 1.00 67.81 78 THR A O 1
ATOM 627 N N . PHE A 1 79 ? 13.552 -4.563 -7.578 1.00 65.19 79 PHE A N 1
ATOM 628 C CA . PHE A 1 79 ? 13.524 -4.679 -9.050 1.00 65.19 79 PHE A CA 1
ATOM 629 C C . PHE A 1 79 ? 13.977 -3.397 -9.726 1.00 65.19 79 PHE A C 1
ATOM 631 O O . PHE A 1 79 ? 13.525 -2.317 -9.323 1.00 65.19 79 PHE A O 1
ATOM 638 N N . TYR A 1 80 ? 14.761 -3.568 -10.788 1.00 66.56 80 TYR A N 1
ATOM 639 C CA . TYR A 1 80 ? 15.161 -2.487 -11.662 1.00 66.56 80 TYR A CA 1
ATOM 640 C C . TYR A 1 80 ? 13.926 -1.784 -12.219 1.00 66.56 80 TYR A C 1
ATOM 642 O O . TYR A 1 80 ? 13.033 -2.390 -12.807 1.00 66.56 80 TYR A O 1
ATOM 650 N N . ARG A 1 81 ? 13.851 -0.481 -11.968 1.00 66.81 81 ARG A N 1
ATOM 651 C CA . ARG A 1 81 ? 12.638 0.312 -12.193 1.00 66.81 81 ARG A CA 1
ATOM 652 C C . ARG A 1 81 ? 12.295 0.540 -13.667 1.00 66.81 81 ARG A C 1
ATOM 654 O O . ARG A 1 81 ? 11.183 0.974 -13.948 1.00 66.81 81 ARG A O 1
ATOM 661 N N . MET A 1 82 ? 13.250 0.325 -14.575 1.00 69.19 82 MET A N 1
ATOM 662 C CA . MET A 1 82 ? 13.021 0.472 -16.018 1.00 69.19 82 MET A CA 1
ATOM 663 C C . MET A 1 82 ? 12.461 -0.806 -16.647 1.00 69.19 82 MET A C 1
ATOM 665 O O . MET A 1 82 ? 11.979 -0.754 -17.777 1.00 69.19 82 MET A O 1
ATOM 669 N N . ASP A 1 83 ? 12.494 -1.925 -15.920 1.00 71.88 83 ASP A N 1
ATOM 670 C CA . ASP A 1 83 ? 11.895 -3.174 -16.365 1.00 71.88 83 ASP A CA 1
ATOM 671 C C . ASP A 1 83 ? 10.412 -3.229 -15.999 1.00 71.88 83 ASP A C 1
ATOM 673 O O . ASP A 1 83 ? 9.951 -2.679 -14.994 1.00 71.88 83 ASP A O 1
ATOM 677 N N . VAL A 1 84 ? 9.650 -3.948 -16.819 1.00 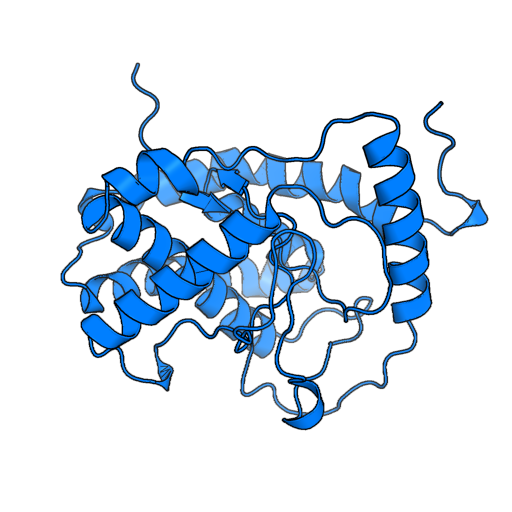76.69 84 VAL A N 1
ATOM 678 C CA . VAL A 1 84 ? 8.258 -4.272 -16.507 1.00 76.69 84 VAL A CA 1
ATOM 679 C C . VAL A 1 84 ? 8.244 -5.250 -15.338 1.00 76.69 84 VAL A C 1
ATOM 681 O O . VAL A 1 84 ? 8.906 -6.288 -15.384 1.00 76.69 84 VAL A O 1
ATOM 684 N N . MET A 1 85 ? 7.477 -4.939 -14.289 1.00 78.06 85 MET A N 1
ATOM 685 C CA . MET A 1 85 ? 7.422 -5.817 -13.122 1.00 78.06 85 MET A CA 1
ATOM 686 C C . MET A 1 85 ? 6.932 -7.233 -13.496 1.00 78.06 85 MET A C 1
ATOM 688 O O . MET A 1 85 ? 6.005 -7.375 -14.301 1.00 78.06 85 MET A O 1
ATOM 692 N N . PRO A 1 86 ? 7.464 -8.292 -12.862 1.00 83.31 86 PRO A N 1
ATOM 693 C CA . PRO A 1 86 ? 6.911 -9.634 -13.009 1.00 83.31 86 PRO A CA 1
ATOM 694 C C . PRO A 1 86 ? 5.480 -9.719 -12.465 1.00 83.31 86 PRO A C 1
ATOM 696 O O . PRO A 1 86 ? 5.167 -9.125 -11.430 1.00 83.31 86 PRO A O 1
ATOM 699 N N . LEU A 1 87 ? 4.623 -10.534 -13.092 1.00 88.44 87 LEU A N 1
ATOM 700 C CA . LEU A 1 87 ? 3.233 -10.714 -12.645 1.00 88.44 87 LEU A CA 1
ATOM 701 C C . LEU A 1 87 ? 3.153 -11.143 -11.177 1.00 88.44 87 LEU A C 1
ATOM 703 O O . LEU A 1 87 ? 2.380 -10.572 -10.416 1.00 88.44 87 LEU A O 1
ATOM 707 N N . LYS A 1 88 ? 4.001 -12.086 -10.755 1.00 84.56 88 LYS A N 1
ATOM 708 C CA . LYS A 1 88 ? 3.999 -12.575 -9.374 1.00 84.56 88 LYS A CA 1
ATOM 709 C C . LYS A 1 88 ? 4.293 -11.472 -8.354 1.00 84.56 88 LYS A C 1
ATOM 711 O O . LYS A 1 88 ? 3.674 -11.424 -7.294 1.00 84.56 88 LYS A O 1
ATOM 716 N N . PHE A 1 89 ? 5.204 -10.557 -8.690 1.00 84.69 89 PHE A N 1
ATOM 717 C CA . PHE A 1 89 ? 5.464 -9.378 -7.867 1.00 84.69 89 PHE A CA 1
ATOM 718 C C . PHE A 1 89 ? 4.233 -8.473 -7.800 1.00 84.69 89 PHE A C 1
ATOM 720 O O . PHE A 1 89 ? 3.872 -8.020 -6.716 1.00 84.69 89 PHE A O 1
ATOM 727 N N . ALA A 1 90 ? 3.571 -8.245 -8.939 1.00 88.38 90 ALA A N 1
ATOM 728 C CA . ALA A 1 90 ? 2.357 -7.439 -9.012 1.00 88.38 90 ALA A CA 1
ATOM 729 C C . ALA A 1 90 ? 1.246 -7.996 -8.112 1.00 88.38 90 ALA A C 1
ATOM 731 O O . ALA A 1 90 ? 0.650 -7.242 -7.349 1.00 88.38 90 ALA A O 1
ATOM 732 N N . GLU A 1 91 ? 1.006 -9.309 -8.157 1.00 90.50 91 GLU A N 1
ATOM 733 C CA . GLU A 1 91 ? 0.002 -9.988 -7.329 1.00 90.50 91 GLU A CA 1
ATOM 734 C C . GLU A 1 91 ? 0.279 -9.786 -5.835 1.00 90.50 91 GLU A C 1
ATOM 736 O O . GLU A 1 91 ? -0.592 -9.322 -5.100 1.00 90.50 91 GLU A O 1
ATOM 741 N N . LEU A 1 92 ? 1.510 -10.066 -5.396 1.00 86.81 92 LEU A N 1
ATOM 742 C CA . LEU A 1 92 ? 1.912 -9.925 -3.995 1.00 86.81 92 LEU A CA 1
ATOM 743 C C . LEU A 1 92 ? 1.851 -8.465 -3.525 1.00 86.81 92 LEU A C 1
ATOM 745 O O . LEU A 1 92 ? 1.373 -8.183 -2.427 1.00 86.81 92 LEU A O 1
ATOM 749 N N . ALA A 1 93 ? 2.303 -7.521 -4.353 1.00 88.69 93 ALA A N 1
ATOM 750 C CA . ALA A 1 93 ? 2.263 -6.097 -4.034 1.00 88.69 93 ALA A CA 1
ATOM 751 C C . ALA A 1 93 ? 0.823 -5.575 -3.924 1.00 88.69 93 ALA A C 1
ATOM 753 O O . ALA A 1 93 ? 0.496 -4.842 -2.990 1.00 88.69 93 ALA A O 1
ATOM 754 N N . VAL A 1 94 ? -0.054 -5.991 -4.841 1.00 92.12 94 VAL A N 1
ATOM 755 C CA . VAL A 1 94 ? -1.477 -5.643 -4.822 1.00 92.12 94 VAL A CA 1
ATOM 756 C C . VAL A 1 94 ? -2.176 -6.231 -3.596 1.00 92.12 94 VAL A C 1
ATOM 758 O O . VAL A 1 94 ? -2.965 -5.527 -2.968 1.00 92.12 94 VAL A O 1
ATOM 761 N N . GLN A 1 95 ? -1.851 -7.464 -3.197 1.00 93.19 95 GLN A N 1
ATOM 762 C CA . GLN A 1 95 ? -2.356 -8.054 -1.954 1.00 93.19 95 GLN A CA 1
ATOM 763 C C . GLN A 1 95 ? -1.920 -7.248 -0.726 1.00 93.19 95 GLN A C 1
ATOM 765 O O . GLN A 1 95 ? -2.749 -6.922 0.119 1.00 93.19 95 GLN A O 1
ATOM 770 N N . GLN A 1 96 ? -0.640 -6.872 -0.628 1.00 91.00 96 GLN A N 1
ATOM 771 C CA . GLN A 1 96 ? -0.158 -6.037 0.480 1.00 91.00 96 GLN A CA 1
ATOM 772 C C . GLN A 1 96 ? -0.871 -4.678 0.518 1.00 91.00 96 GLN A C 1
ATOM 774 O O . GLN A 1 96 ? -1.303 -4.240 1.583 1.00 91.00 96 GLN A O 1
ATOM 779 N N . LEU A 1 97 ? -1.070 -4.047 -0.642 1.00 88.88 97 LEU A N 1
ATOM 780 C CA . LEU A 1 97 ? -1.810 -2.792 -0.751 1.00 88.88 97 LEU A CA 1
ATOM 781 C C . LEU A 1 97 ? -3.276 -2.948 -0.308 1.00 88.88 97 LEU A C 1
ATOM 783 O O . LEU A 1 97 ? -3.800 -2.118 0.432 1.00 88.88 97 LEU A O 1
ATOM 787 N N . ALA A 1 98 ? -3.933 -4.030 -0.722 1.00 91.19 98 ALA A N 1
ATOM 788 C CA . ALA A 1 98 ? -5.306 -4.333 -0.342 1.00 91.19 98 ALA A CA 1
ATOM 789 C C . ALA A 1 98 ? -5.454 -4.588 1.168 1.00 91.19 98 ALA A C 1
ATOM 791 O O . ALA A 1 98 ? -6.402 -4.086 1.776 1.00 91.19 98 ALA A O 1
ATOM 792 N N . ARG A 1 99 ? -4.501 -5.300 1.792 1.00 93.19 99 ARG A N 1
ATOM 793 C CA . ARG A 1 99 ? -4.456 -5.525 3.250 1.00 93.19 99 ARG A CA 1
ATOM 794 C C . ARG A 1 99 ? -4.271 -4.213 4.015 1.00 93.19 99 ARG A C 1
ATOM 796 O O . ARG A 1 99 ? -5.006 -3.955 4.963 1.00 93.19 99 ARG A O 1
ATOM 803 N N . PHE A 1 100 ? -3.368 -3.344 3.560 1.00 89.38 100 PHE A N 1
ATOM 804 C CA . PHE A 1 100 ? -3.156 -2.009 4.134 1.00 89.38 100 PHE A CA 1
ATOM 805 C C . PHE A 1 100 ? -4.426 -1.142 4.118 1.00 89.38 100 PHE A C 1
ATOM 807 O O . PHE A 1 100 ? -4.788 -0.491 5.106 1.00 89.38 100 PHE A O 1
ATOM 814 N N . HIS A 1 101 ? -5.147 -1.142 2.996 1.00 87.81 101 HIS A N 1
ATOM 815 C CA . HIS A 1 101 ? -6.416 -0.425 2.902 1.00 87.81 101 HIS A CA 1
ATOM 816 C C . HIS A 1 101 ? -7.499 -1.072 3.767 1.00 87.81 101 HIS A C 1
ATOM 818 O O . HIS A 1 101 ? -8.203 -0.355 4.475 1.00 87.81 101 HIS A O 1
ATOM 824 N N . GLY A 1 102 ? -7.568 -2.406 3.796 1.00 88.81 102 GLY A N 1
ATOM 825 C CA . GLY A 1 102 ? -8.426 -3.160 4.710 1.00 88.81 102 GLY A CA 1
ATOM 826 C C . GLY A 1 102 ? -8.216 -2.752 6.170 1.00 88.81 102 GLY A C 1
ATOM 827 O O . GLY A 1 102 ? -9.180 -2.405 6.851 1.00 88.81 102 GLY A O 1
ATOM 828 N N . LEU A 1 103 ? -6.961 -2.673 6.631 1.00 89.31 103 LEU A N 1
ATOM 829 C CA . LEU A 1 103 ? -6.630 -2.184 7.976 1.00 89.31 103 LEU A CA 1
ATOM 830 C C . LEU A 1 103 ? -7.101 -0.751 8.214 1.00 89.31 103 LEU A C 1
ATOM 832 O O . LEU A 1 103 ? -7.539 -0.425 9.311 1.00 89.31 103 LEU A O 1
ATOM 836 N N . SER A 1 104 ? -7.065 0.107 7.196 1.00 85.88 104 SER A N 1
ATOM 837 C CA . SER A 1 104 ? -7.532 1.490 7.332 1.00 85.88 104 SER A CA 1
ATOM 838 C C . SER A 1 104 ? -9.038 1.563 7.620 1.00 85.88 104 SER A C 1
ATOM 840 O O . SER A 1 104 ? -9.453 2.386 8.437 1.00 85.88 104 SER A O 1
ATOM 842 N N . PHE A 1 105 ? -9.840 0.685 7.009 1.00 86.62 105 PHE A N 1
ATOM 843 C CA . PHE A 1 105 ? -11.264 0.542 7.333 1.00 86.62 105 PHE A CA 1
ATOM 844 C C . PHE A 1 105 ? -11.477 -0.073 8.725 1.00 86.62 105 PHE A C 1
ATOM 846 O O . PHE A 1 105 ? -12.304 0.412 9.496 1.00 86.62 105 PHE A O 1
ATOM 853 N N . VAL A 1 106 ? -10.678 -1.078 9.098 1.00 89.88 106 VAL A N 1
ATOM 854 C CA . VAL A 1 106 ? -10.732 -1.675 10.444 1.00 89.88 106 VAL A CA 1
ATOM 855 C C . VAL A 1 106 ? -10.424 -0.632 11.521 1.00 89.88 106 VAL A C 1
ATOM 857 O O . VAL A 1 106 ? -11.146 -0.549 12.512 1.00 89.88 106 VAL A O 1
ATOM 860 N N . ILE A 1 107 ? -9.404 0.212 11.325 1.00 87.81 107 ILE A N 1
ATOM 861 C CA . ILE A 1 107 ? -9.069 1.310 12.245 1.00 87.81 107 ILE A CA 1
ATOM 862 C C . ILE A 1 107 ? -10.227 2.306 12.336 1.00 87.81 107 ILE A C 1
ATOM 864 O O . ILE A 1 107 ? -10.558 2.750 13.434 1.00 87.81 107 ILE A O 1
ATOM 868 N N . GLN A 1 108 ? -10.864 2.646 11.212 1.00 84.81 108 GLN A N 1
ATOM 869 C CA . GLN A 1 108 ? -12.026 3.538 11.202 1.00 84.81 108 GLN A CA 1
ATOM 870 C C . GLN A 1 108 ? -13.151 3.021 12.103 1.00 84.81 108 GLN A C 1
ATOM 872 O O . GLN A 1 108 ? -13.730 3.801 12.859 1.00 84.81 108 GLN A O 1
ATOM 877 N N . GLN A 1 109 ? -13.433 1.718 12.054 1.00 85.62 109 GLN A N 1
ATOM 878 C CA . GLN A 1 109 ? -14.494 1.102 12.844 1.00 85.62 109 GLN A CA 1
ATOM 879 C C . GLN A 1 109 ? -14.091 0.861 14.304 1.00 85.62 109 GLN A C 1
ATOM 881 O O . GLN A 1 109 ? -14.847 1.196 15.215 1.00 85.62 109 GLN A O 1
ATOM 886 N N . LYS A 1 110 ? -12.918 0.263 14.545 1.00 88.12 110 LYS A N 1
ATOM 887 C CA . LYS A 1 110 ? -12.491 -0.170 15.886 1.00 88.12 110 LYS A CA 1
ATOM 888 C C . LYS A 1 110 ? -11.858 0.947 16.712 1.00 88.12 110 LYS A C 1
ATOM 890 O O . LYS A 1 110 ? -11.942 0.920 17.936 1.00 88.12 110 LYS A O 1
ATOM 895 N N . ARG A 1 111 ? -11.229 1.933 16.068 1.00 88.19 111 ARG A N 1
ATOM 896 C CA . ARG A 1 111 ? -10.516 3.045 16.721 1.00 88.19 111 ARG A CA 1
ATOM 897 C C . ARG A 1 111 ? -10.941 4.401 16.115 1.00 88.19 111 ARG A C 1
ATOM 899 O O . ARG A 1 111 ? -10.093 5.167 15.648 1.00 88.19 111 ARG A O 1
ATOM 906 N N . PRO A 1 112 ? -12.243 4.758 16.144 1.00 86.25 112 PRO A N 1
ATOM 907 C CA . PRO A 1 112 ? -12.784 5.914 15.417 1.00 86.25 112 PRO A CA 1
ATOM 908 C C . PRO A 1 112 ? -12.173 7.256 15.848 1.00 86.25 112 PRO A C 1
ATOM 910 O O . PRO A 1 112 ? -11.924 8.126 15.013 1.00 86.25 112 PRO A O 1
ATOM 913 N N . GLU A 1 113 ? -11.856 7.436 17.135 1.00 87.62 113 GLU A N 1
ATOM 914 C CA . GLU A 1 113 ? -11.192 8.663 17.592 1.00 87.62 113 GLU A CA 1
ATOM 915 C C . GLU A 1 113 ? -9.760 8.802 17.064 1.00 87.62 113 GLU A C 1
ATOM 917 O O . GLU A 1 113 ? -9.303 9.912 16.769 1.00 87.62 113 GLU A O 1
ATOM 922 N N . TYR A 1 114 ? -9.024 7.688 16.981 1.00 84.19 114 TYR A N 1
ATOM 923 C CA . TYR A 1 114 ? -7.700 7.679 16.368 1.00 84.19 114 TYR A CA 1
ATOM 924 C C . TYR A 1 114 ? -7.832 8.031 14.888 1.00 84.19 114 TYR A C 1
ATOM 926 O O . TYR A 1 114 ? -7.141 8.931 14.408 1.00 84.19 114 TYR A O 1
ATOM 934 N N . PHE A 1 115 ? -8.773 7.392 14.189 1.00 81.81 115 PHE A N 1
ATOM 935 C CA . PHE A 1 115 ? -9.016 7.629 12.773 1.00 81.81 115 PHE A CA 1
ATOM 936 C C . PHE A 1 115 ? -9.307 9.107 12.474 1.00 81.81 115 PHE A C 1
ATOM 938 O O . PHE A 1 115 ? -8.616 9.727 11.662 1.00 81.81 115 PHE A O 1
ATOM 945 N N . GLU A 1 116 ? -10.266 9.712 13.176 1.00 82.06 116 GLU A N 1
ATOM 946 C CA . GLU A 1 116 ? -10.650 11.110 12.959 1.00 82.06 116 GLU A CA 1
ATOM 947 C C . GLU A 1 116 ? -9.506 12.088 13.275 1.00 82.06 116 GLU A C 1
ATOM 949 O O . GLU A 1 116 ? -9.294 13.055 12.540 1.00 82.06 116 GLU A O 1
ATOM 954 N N . ARG A 1 117 ? -8.718 11.839 14.332 1.00 82.19 117 ARG A N 1
ATOM 955 C CA . ARG A 1 117 ? -7.634 12.751 14.746 1.00 82.19 117 ARG A CA 1
ATOM 956 C C . ARG A 1 117 ? -6.341 12.568 13.952 1.00 82.19 117 ARG A C 1
ATOM 958 O O . ARG A 1 117 ? -5.630 13.547 13.707 1.00 82.19 117 ARG A O 1
ATOM 965 N N . LYS A 1 118 ? -5.984 11.334 13.599 1.00 78.38 118 LYS A N 1
ATOM 966 C CA . LYS A 1 118 ? -4.651 10.982 13.083 1.00 78.38 118 LYS A CA 1
ATOM 967 C C . LYS A 1 118 ? -4.662 10.607 11.608 1.00 78.38 118 LYS A C 1
ATOM 969 O O . LYS A 1 118 ? -3.779 11.072 10.894 1.00 78.38 118 LYS A O 1
ATOM 974 N N . ILE A 1 119 ? -5.663 9.852 11.154 1.00 76.62 119 ILE A N 1
ATOM 975 C CA . ILE A 1 119 ? -5.758 9.375 9.767 1.00 76.62 119 ILE A CA 1
ATOM 976 C C . ILE A 1 119 ? -6.422 10.412 8.868 1.00 76.62 119 ILE A C 1
ATOM 978 O O . ILE A 1 119 ? -5.823 10.863 7.901 1.00 76.62 119 ILE A O 1
ATOM 982 N N . LYS A 1 120 ? -7.629 10.865 9.203 1.00 74.62 120 LYS A N 1
ATOM 983 C CA . LYS A 1 120 ? -8.389 11.808 8.366 1.00 74.62 120 LYS A CA 1
ATOM 984 C C . LYS A 1 120 ? -7.713 13.177 8.232 1.00 74.62 120 LYS A C 1
ATOM 986 O O . LYS A 1 120 ? -8.008 13.952 7.325 1.00 74.62 120 LYS A O 1
ATOM 991 N N . THR A 1 121 ? -6.787 13.483 9.143 1.00 76.62 121 THR A N 1
ATOM 992 C CA . THR A 1 121 ? -5.960 14.695 9.106 1.00 76.62 121 THR A CA 1
ATOM 993 C C . THR A 1 121 ? -4.693 14.542 8.263 1.00 76.62 121 THR A C 1
ATOM 995 O O . THR A 1 121 ? -3.928 15.507 8.152 1.00 76.62 121 THR A O 1
ATOM 998 N N . LEU A 1 122 ? -4.435 13.363 7.684 1.00 70.25 122 LEU A N 1
ATOM 999 C CA . LEU A 1 122 ? -3.405 13.175 6.666 1.00 70.25 122 LEU A CA 1
ATOM 1000 C C . LEU A 1 122 ? -3.834 13.934 5.415 1.00 70.25 122 LEU A C 1
ATOM 1002 O O . LEU A 1 122 ? -4.763 13.559 4.708 1.00 70.25 122 LEU A O 1
ATOM 1006 N N . LYS A 1 123 ? -3.166 15.054 5.163 1.00 65.56 123 LYS A N 1
ATOM 1007 C CA . LYS A 1 123 ? -3.331 15.820 3.932 1.00 65.56 123 LYS A CA 1
ATOM 1008 C C . LYS A 1 123 ? -2.158 15.499 3.026 1.00 65.56 123 LYS A C 1
ATOM 1010 O O . LYS A 1 123 ? -1.038 15.357 3.519 1.00 65.56 123 LYS A O 1
ATOM 1015 N N . GLN A 1 124 ? -2.418 15.449 1.722 1.00 59.84 124 GLN A N 1
ATOM 1016 C CA . GLN A 1 124 ? -1.361 15.403 0.721 1.00 59.84 124 GLN A CA 1
ATOM 1017 C C . GLN A 1 124 ? -0.404 16.575 0.980 1.00 59.84 124 GLN A C 1
ATOM 1019 O O . GLN A 1 124 ? -0.813 17.738 0.989 1.00 59.84 124 GLN A O 1
ATOM 1024 N N . SER A 1 125 ? 0.848 16.251 1.295 1.00 50.41 125 SER A N 1
ATOM 1025 C CA . SER A 1 125 ? 1.884 17.225 1.655 1.00 50.41 125 SER A CA 1
ATOM 1026 C C . SER A 1 125 ? 2.441 17.967 0.443 1.00 50.41 125 SER A C 1
ATOM 1028 O O . SER A 1 125 ? 3.095 18.992 0.622 1.00 50.41 125 SER A O 1
ATOM 1030 N N . LEU A 1 126 ? 2.159 17.484 -0.771 1.00 53.16 126 LEU A N 1
ATOM 1031 C CA . LEU A 1 126 ? 2.584 18.097 -2.025 1.00 53.16 126 LEU A CA 1
ATOM 1032 C C . LEU A 1 126 ? 1.865 19.437 -2.226 1.00 53.16 126 LEU A C 1
ATOM 1034 O O . LEU A 1 126 ? 0.750 19.505 -2.741 1.00 53.16 126 LEU A O 1
ATOM 1038 N N . LYS A 1 127 ? 2.511 20.518 -1.796 1.00 53.09 127 LYS A N 1
ATOM 1039 C CA . LYS A 1 127 ? 2.164 21.882 -2.196 1.00 53.09 127 LYS A CA 1
ATOM 1040 C C . LYS A 1 127 ? 3.016 22.211 -3.407 1.00 53.09 127 LYS A C 1
ATOM 1042 O O . LYS A 1 127 ? 4.225 22.121 -3.297 1.00 53.09 127 LYS A O 1
ATOM 1047 N N . LEU A 1 128 ? 2.420 22.594 -4.533 1.00 55.78 128 LEU A N 1
ATOM 1048 C CA . LEU A 1 128 ? 3.168 23.013 -5.724 1.00 55.78 128 LEU A CA 1
ATOM 1049 C C . LEU A 1 128 ? 3.849 24.369 -5.458 1.00 55.78 128 LEU A C 1
ATOM 1051 O O . LEU A 1 128 ? 3.319 25.421 -5.805 1.00 55.78 128 LEU A O 1
ATOM 1055 N N . ASN A 1 129 ? 4.970 24.337 -4.745 1.00 59.91 129 ASN A N 1
ATOM 1056 C CA . ASN A 1 129 ? 5.762 25.481 -4.314 1.00 59.91 129 ASN A CA 1
ATOM 1057 C C . ASN A 1 129 ? 7.262 25.151 -4.405 1.00 59.91 129 ASN A C 1
ATOM 1059 O O . ASN A 1 129 ? 7.652 24.057 -4.807 1.00 59.91 129 ASN A O 1
ATOM 1063 N N . ASP A 1 130 ? 8.102 26.086 -3.985 1.00 62.84 130 ASP A N 1
ATOM 1064 C CA . ASP A 1 130 ? 9.562 25.985 -4.011 1.00 62.84 130 ASP A CA 1
ATOM 1065 C C . ASP A 1 130 ? 10.111 24.773 -3.258 1.00 62.84 130 ASP A C 1
ATOM 1067 O O . ASP A 1 130 ? 11.065 24.149 -3.722 1.00 62.84 130 ASP A O 1
ATOM 1071 N N . ASP A 1 131 ? 9.468 24.386 -2.157 1.00 61.88 131 ASP A N 1
ATOM 1072 C CA . ASP A 1 131 ? 9.834 23.186 -1.402 1.00 61.88 131 ASP A CA 1
ATOM 1073 C C . ASP A 1 131 ? 9.553 21.922 -2.221 1.00 61.88 131 ASP A C 1
ATOM 1075 O O . ASP A 1 131 ? 10.370 21.006 -2.247 1.00 61.88 131 ASP A O 1
ATOM 1079 N N . PHE A 1 132 ? 8.432 21.880 -2.949 1.00 57.75 132 PHE A N 1
ATOM 1080 C CA . PHE A 1 132 ? 8.154 20.801 -3.895 1.00 57.75 132 PHE A CA 1
ATOM 1081 C C . PHE A 1 132 ? 9.124 20.808 -5.077 1.00 57.75 132 PHE A C 1
ATOM 1083 O O . PHE A 1 132 ? 9.506 19.736 -5.538 1.00 57.75 132 PHE A O 1
ATOM 1090 N N . ARG A 1 133 ? 9.593 21.982 -5.527 1.00 60.12 133 ARG A N 1
ATOM 1091 C CA . ARG A 1 133 ? 10.647 22.083 -6.554 1.00 60.12 133 ARG A CA 1
ATOM 1092 C C . ARG A 1 133 ? 11.963 21.479 -6.061 1.00 60.12 133 ARG A C 1
ATOM 1094 O O . ARG A 1 133 ? 12.585 20.702 -6.781 1.00 60.12 133 ARG A O 1
ATOM 1101 N N . ALA A 1 134 ? 12.379 21.813 -4.839 1.00 62.50 134 ALA A N 1
ATOM 1102 C CA . ALA A 1 134 ? 13.566 21.237 -4.208 1.00 62.50 134 ALA A CA 1
ATOM 1103 C C . ALA A 1 134 ? 13.413 19.723 -3.996 1.00 62.50 134 ALA A C 1
ATOM 1105 O O . ALA A 1 134 ? 14.285 18.967 -4.410 1.00 62.50 134 ALA A O 1
ATOM 1106 N N . PHE A 1 135 ? 12.267 19.279 -3.468 1.00 62.84 135 PHE A N 1
ATOM 1107 C CA . PHE A 1 135 ? 11.932 17.862 -3.326 1.00 62.84 135 PHE A CA 1
ATOM 1108 C C . PHE A 1 135 ? 12.012 17.115 -4.661 1.00 62.84 135 PHE A C 1
ATOM 1110 O O . PHE A 1 135 ? 12.638 16.065 -4.716 1.00 62.84 135 PHE A O 1
ATOM 1117 N N . CYS A 1 136 ? 11.433 17.652 -5.742 1.00 57.62 136 CYS A N 1
ATOM 1118 C CA . CYS A 1 136 ? 11.478 17.017 -7.062 1.00 57.62 136 CYS A CA 1
ATOM 1119 C C . CYS A 1 136 ? 12.911 16.865 -7.576 1.00 57.62 136 CYS A C 1
ATOM 1121 O O . CYS A 1 136 ? 13.249 15.805 -8.087 1.00 57.62 136 CYS A O 1
ATOM 1123 N N . ARG A 1 137 ? 13.760 17.889 -7.408 1.00 56.78 137 ARG A N 1
ATOM 1124 C CA . ARG A 1 137 ? 15.178 17.827 -7.800 1.00 56.78 137 ARG A CA 1
ATOM 1125 C C . ARG A 1 137 ? 15.956 16.791 -6.987 1.00 56.78 137 ARG A C 1
ATOM 1127 O O . ARG A 1 137 ? 16.652 15.967 -7.566 1.00 56.78 137 ARG A O 1
ATOM 1134 N N . THR A 1 138 ? 15.792 16.778 -5.666 1.00 57.34 138 THR A N 1
ATOM 1135 C CA . THR A 1 138 ? 16.432 15.784 -4.793 1.00 57.34 138 THR A CA 1
ATOM 1136 C C . THR A 1 138 ? 15.955 14.366 -5.120 1.00 57.34 138 THR A C 1
ATOM 1138 O O . THR A 1 138 ? 16.764 13.463 -5.309 1.00 57.34 138 THR A O 1
ATOM 1141 N N . PHE A 1 139 ? 14.640 14.173 -5.245 1.00 59.06 139 PHE A N 1
ATOM 1142 C CA . PHE A 1 139 ? 14.022 12.898 -5.611 1.00 59.06 139 PHE A CA 1
ATOM 1143 C C . PHE A 1 139 ? 14.516 12.388 -6.968 1.00 59.06 139 PHE A C 1
ATOM 1145 O O . PHE A 1 139 ? 14.753 11.191 -7.139 1.00 59.06 139 PHE A O 1
ATOM 1152 N N . PHE A 1 140 ? 14.685 13.301 -7.923 1.00 56.62 140 PHE A N 1
ATOM 1153 C CA . PHE A 1 140 ? 15.220 13.002 -9.236 1.00 56.62 140 PHE A CA 1
ATOM 1154 C C . PHE A 1 140 ? 16.680 12.526 -9.167 1.00 56.62 140 PHE A C 1
ATOM 1156 O O . PHE A 1 140 ? 16.997 11.460 -9.690 1.00 56.62 140 PHE A O 1
ATOM 1163 N N . ASN A 1 141 ? 17.545 13.241 -8.447 1.00 53.78 141 ASN A N 1
ATOM 1164 C CA . ASN A 1 141 ? 18.956 12.867 -8.318 1.00 53.78 141 ASN A CA 1
ATOM 1165 C C . ASN A 1 141 ? 19.122 11.489 -7.654 1.00 53.78 141 ASN A C 1
ATOM 1167 O O . ASN A 1 141 ? 19.835 10.639 -8.180 1.00 53.78 141 ASN A O 1
ATOM 1171 N N . TYR A 1 142 ? 18.364 11.198 -6.591 1.00 55.75 142 TYR A N 1
ATOM 1172 C CA . TYR A 1 142 ? 18.341 9.855 -5.992 1.00 55.75 142 TYR A CA 1
ATOM 1173 C C . TYR A 1 142 ? 17.755 8.788 -6.924 1.00 55.75 142 TYR A C 1
ATOM 1175 O O . TYR A 1 142 ? 18.200 7.642 -6.920 1.00 55.75 142 TYR A O 1
ATOM 1183 N N . SER A 1 143 ? 16.748 9.149 -7.722 1.00 51.91 143 SER A N 1
ATOM 1184 C CA . SER A 1 143 ? 16.153 8.255 -8.718 1.00 51.91 143 SER A CA 1
ATOM 1185 C C . SER A 1 143 ? 17.150 7.843 -9.797 1.00 51.91 143 SER A C 1
ATOM 1187 O O . SER A 1 143 ? 17.034 6.727 -10.298 1.00 51.91 143 SER A O 1
ATOM 1189 N N . VAL A 1 144 ? 18.089 8.728 -10.149 1.00 55.03 144 VAL A N 1
ATOM 1190 C CA . VAL A 1 144 ? 19.178 8.475 -11.102 1.00 55.03 144 VAL A CA 1
ATOM 1191 C C . VAL A 1 144 ? 20.311 7.683 -10.451 1.00 55.03 144 VAL A C 1
ATOM 1193 O O . VAL A 1 144 ? 20.775 6.711 -11.037 1.00 55.03 144 VAL A O 1
ATOM 1196 N N . GLU A 1 145 ? 20.712 8.025 -9.225 1.00 50.84 145 GLU A N 1
ATOM 1197 C CA . GLU A 1 145 ? 21.732 7.274 -8.473 1.00 50.84 145 GLU A CA 1
ATOM 1198 C C . GLU A 1 145 ? 21.281 5.838 -8.144 1.00 50.84 145 GLU A C 1
ATOM 1200 O O . GLU A 1 145 ? 22.094 4.920 -8.098 1.00 50.84 145 GLU A O 1
ATOM 1205 N N . GLY A 1 146 ? 19.973 5.616 -7.975 1.00 51.25 146 GLY A N 1
ATOM 1206 C CA . GLY A 1 146 ? 19.369 4.295 -7.788 1.00 51.25 146 GLY A CA 1
ATOM 1207 C C . GLY A 1 146 ? 19.175 3.473 -9.071 1.00 51.25 146 GLY A C 1
ATOM 1208 O O . GLY A 1 146 ? 18.541 2.419 -9.004 1.00 51.25 146 GLY A O 1
ATOM 1209 N N . LEU A 1 147 ? 19.657 3.942 -10.232 1.00 51.75 147 LEU A N 1
ATOM 1210 C CA . LEU A 1 147 ? 19.596 3.197 -11.500 1.00 51.75 147 LEU A CA 1
ATOM 1211 C C . LEU A 1 147 ? 20.647 2.083 -11.596 1.00 51.75 147 LEU A C 1
ATOM 1213 O O . LEU A 1 147 ? 20.477 1.184 -12.416 1.00 51.75 147 LEU A O 1
ATOM 1217 N N . ASP A 1 148 ? 21.671 2.087 -10.743 1.00 44.78 148 ASP A N 1
ATOM 1218 C CA . ASP A 1 148 ? 22.617 0.977 -10.626 1.00 44.78 148 ASP A CA 1
ATOM 1219 C C . ASP A 1 148 ? 22.152 0.012 -9.528 1.00 44.78 148 ASP A C 1
ATOM 1221 O O . ASP A 1 148 ? 22.591 0.052 -8.378 1.00 44.78 148 ASP A O 1
ATOM 1225 N N . SER A 1 149 ? 21.219 -0.870 -9.884 1.00 50.88 149 SER A N 1
ATOM 1226 C CA . SER A 1 149 ? 20.840 -2.017 -9.056 1.00 50.88 149 SER A CA 1
ATOM 1227 C C . SER A 1 149 ? 21.148 -3.307 -9.798 1.00 50.88 149 SER A C 1
ATOM 1229 O O . SER A 1 149 ? 20.735 -3.465 -10.947 1.00 50.88 149 SER A O 1
ATOM 1231 N N . GLU A 1 150 ? 21.831 -4.242 -9.140 1.00 45.44 150 GLU A N 1
ATOM 1232 C CA . GLU A 1 150 ? 22.032 -5.585 -9.680 1.00 45.44 150 GLU A CA 1
ATOM 1233 C C . GLU A 1 150 ? 20.672 -6.269 -9.875 1.00 45.44 150 GLU A C 1
ATOM 1235 O O . GLU A 1 150 ? 19.833 -6.303 -8.969 1.00 45.44 150 GLU A O 1
ATOM 1240 N N . LEU A 1 151 ? 20.444 -6.796 -11.080 1.00 48.88 151 LEU A N 1
ATOM 1241 C CA . LEU A 1 151 ? 19.274 -7.610 -11.382 1.00 48.88 151 LEU A CA 1
ATOM 1242 C C . LEU A 1 151 ? 19.315 -8.860 -10.505 1.00 48.88 151 LEU A C 1
ATOM 1244 O O . LEU A 1 151 ? 20.236 -9.670 -10.599 1.00 48.88 151 LEU A O 1
ATOM 1248 N N . VAL A 1 152 ? 18.303 -9.027 -9.660 1.00 49.09 152 VAL A N 1
ATOM 1249 C CA . VAL A 1 152 ? 18.125 -10.272 -8.917 1.00 49.09 152 VAL A CA 1
ATOM 1250 C C . VAL A 1 152 ? 17.309 -11.219 -9.784 1.00 49.09 152 VAL A C 1
ATOM 1252 O O . VAL A 1 152 ? 16.098 -11.056 -9.937 1.00 49.09 152 VAL A O 1
ATOM 1255 N N . GLU A 1 153 ? 17.985 -12.203 -10.371 1.00 49.16 153 GLU A N 1
ATOM 1256 C CA . GLU A 1 153 ? 17.334 -13.345 -11.009 1.00 49.16 153 GLU A CA 1
ATOM 1257 C C . GLU A 1 153 ? 16.753 -14.267 -9.926 1.00 49.16 153 GLU A C 1
ATOM 1259 O O . GLU A 1 153 ? 17.468 -14.746 -9.045 1.00 49.16 153 GLU A O 1
ATOM 1264 N N . GLY A 1 154 ? 15.442 -14.512 -9.969 1.00 59.38 154 GLY A N 1
ATOM 1265 C CA . GLY A 1 154 ? 14.774 -15.395 -9.015 1.00 59.38 154 GLY A CA 1
ATOM 1266 C C . GLY A 1 154 ? 13.251 -15.304 -9.058 1.00 59.38 154 GLY A C 1
ATOM 1267 O O . GLY A 1 154 ? 12.673 -14.354 -9.586 1.00 59.38 154 GLY A O 1
ATOM 1268 N N . GLU A 1 155 ? 12.589 -16.313 -8.496 1.00 68.69 155 GLU A N 1
ATOM 1269 C CA . GLU A 1 155 ? 11.142 -16.289 -8.293 1.00 68.69 155 GLU A CA 1
ATOM 1270 C C . GLU A 1 155 ? 10.793 -15.383 -7.104 1.00 68.69 155 GLU A C 1
ATOM 1272 O O . GLU A 1 155 ? 11.378 -15.489 -6.025 1.00 68.69 155 GLU A O 1
ATOM 1277 N N . VAL A 1 156 ? 9.818 -14.491 -7.292 1.00 74.62 156 VAL A N 1
ATOM 1278 C CA . VAL A 1 156 ? 9.343 -13.607 -6.223 1.00 74.62 156 VAL A CA 1
ATOM 1279 C C . VAL A 1 156 ? 8.444 -14.381 -5.279 1.00 74.62 156 VAL A C 1
ATOM 1281 O O . VAL A 1 156 ? 7.314 -14.726 -5.624 1.00 74.62 156 VAL A O 1
ATOM 1284 N N . THR A 1 157 ? 8.927 -14.603 -4.065 1.00 76.81 157 THR A N 1
ATOM 1285 C CA . THR A 1 157 ? 8.167 -15.284 -3.016 1.00 76.81 157 THR A CA 1
ATOM 1286 C C . THR A 1 157 ? 7.462 -14.303 -2.086 1.00 76.81 157 THR A C 1
ATOM 1288 O O . THR A 1 157 ? 6.366 -14.593 -1.610 1.00 76.81 157 THR A O 1
ATOM 1291 N N . GLU A 1 158 ? 8.056 -13.128 -1.847 1.00 77.94 158 GLU A N 1
ATOM 1292 C CA . GLU A 1 158 ? 7.586 -12.176 -0.841 1.00 77.94 158 GLU A CA 1
ATOM 1293 C C . GLU A 1 158 ? 7.760 -10.715 -1.276 1.00 77.94 158 GLU A C 1
ATOM 1295 O O . GLU A 1 158 ? 8.694 -10.356 -1.994 1.00 77.94 158 GLU A O 1
ATOM 1300 N N . VAL A 1 159 ? 6.854 -9.854 -0.801 1.00 81.38 159 VAL A N 1
ATOM 1301 C CA . VAL A 1 159 ? 6.914 -8.397 -0.975 1.00 81.38 159 VAL A CA 1
ATOM 1302 C C . VAL A 1 159 ? 6.649 -7.731 0.369 1.00 81.38 159 VAL A C 1
ATOM 1304 O O . VAL A 1 159 ? 5.725 -8.114 1.088 1.00 81.38 159 VAL A O 1
ATOM 1307 N N . ILE A 1 160 ? 7.452 -6.719 0.692 1.00 80.44 160 ILE A N 1
ATOM 1308 C CA . ILE A 1 160 ? 7.281 -5.876 1.873 1.00 80.44 160 ILE A CA 1
ATOM 1309 C C . ILE A 1 160 ? 7.212 -4.404 1.445 1.00 80.44 160 ILE A C 1
ATOM 1311 O O . ILE A 1 160 ? 8.132 -3.919 0.780 1.00 80.44 160 ILE A O 1
ATOM 1315 N N . PRO A 1 161 ? 6.124 -3.684 1.763 1.00 78.25 161 PRO A N 1
ATOM 1316 C CA . PRO A 1 161 ? 6.039 -2.254 1.505 1.00 78.25 161 PRO A CA 1
ATOM 1317 C C . PRO A 1 161 ? 7.027 -1.464 2.365 1.00 78.25 161 PRO A C 1
ATOM 1319 O O . PRO A 1 161 ? 7.148 -1.665 3.578 1.00 78.25 161 PRO A O 1
ATOM 1322 N N . VAL A 1 162 ? 7.713 -0.531 1.716 1.00 66.19 162 VAL A N 1
ATOM 1323 C CA . VAL A 1 162 ? 8.658 0.416 2.316 1.00 66.19 162 VAL A CA 1
ATOM 1324 C C . VAL A 1 162 ? 8.275 1.828 1.883 1.00 66.19 162 VAL A C 1
ATOM 1326 O O . VAL A 1 162 ? 7.633 1.959 0.854 1.00 66.19 162 VAL A O 1
ATOM 1329 N N . ASP A 1 163 ? 8.711 2.854 2.619 1.00 67.62 163 ASP A N 1
ATOM 1330 C CA . ASP A 1 163 ? 8.636 4.278 2.230 1.00 67.62 163 ASP A CA 1
ATOM 1331 C C . ASP A 1 163 ? 7.290 5.031 2.389 1.00 67.62 163 ASP A C 1
ATOM 1333 O O . ASP A 1 163 ? 6.739 5.616 1.461 1.00 67.62 163 ASP A O 1
ATOM 1337 N N . TYR A 1 164 ? 6.788 5.107 3.623 1.00 69.19 164 TYR A N 1
ATOM 1338 C CA . TYR A 1 164 ? 5.507 5.714 4.040 1.00 69.19 164 TYR A CA 1
ATOM 1339 C C . TYR A 1 164 ? 5.436 7.255 4.021 1.00 69.19 164 TYR A C 1
ATOM 1341 O O . TYR A 1 164 ? 4.516 7.848 4.592 1.00 69.19 164 TYR A O 1
ATOM 1349 N N . GLN A 1 165 ? 6.380 7.935 3.369 1.00 62.59 165 GLN A N 1
ATOM 1350 C CA . GLN A 1 165 ? 6.516 9.397 3.432 1.00 62.59 165 GLN A CA 1
ATOM 1351 C C . GLN A 1 165 ? 5.410 10.173 2.696 1.00 62.59 165 GLN A C 1
ATOM 1353 O O . GLN A 1 165 ? 5.118 11.322 3.041 1.00 62.59 165 GLN A O 1
ATOM 1358 N N . LEU A 1 166 ? 4.750 9.536 1.726 1.00 64.38 166 LEU A N 1
ATOM 1359 C CA . LEU A 1 166 ? 3.647 10.114 0.952 1.00 64.38 166 LEU A CA 1
ATOM 1360 C C . LEU A 1 166 ? 2.270 9.593 1.389 1.00 64.38 166 LEU A C 1
ATOM 1362 O O . LEU A 1 166 ? 1.325 9.646 0.605 1.00 64.38 166 LEU A O 1
ATOM 1366 N N . LEU A 1 167 ? 2.132 9.097 2.625 1.00 68.31 167 LEU A N 1
ATOM 1367 C CA . LEU A 1 167 ? 0.829 8.687 3.148 1.00 68.31 167 LEU A CA 1
ATOM 1368 C C . LEU A 1 167 ? -0.166 9.856 3.165 1.00 68.31 167 LEU A C 1
ATOM 1370 O O . LEU A 1 167 ? 0.071 10.898 3.785 1.00 68.31 167 LEU A O 1
ATOM 1374 N N . THR A 1 168 ? -1.308 9.663 2.508 1.00 65.94 168 THR A N 1
ATOM 1375 C CA . THR A 1 168 ? -2.409 10.636 2.439 1.00 65.94 168 THR A CA 1
ATOM 1376 C C . THR A 1 168 ? -3.731 9.989 2.851 1.00 65.94 168 THR A C 1
ATOM 1378 O O . THR A 1 168 ? -3.785 8.797 3.130 1.00 65.94 168 THR A O 1
ATOM 1381 N N . TYR A 1 169 ? -4.802 10.772 2.946 1.00 65.25 169 TYR A N 1
ATOM 1382 C CA . TYR A 1 169 ? -6.165 10.273 3.080 1.00 65.25 169 TYR A CA 1
ATOM 1383 C C . TYR A 1 169 ? -6.948 10.526 1.779 1.00 65.25 169 TYR A C 1
ATOM 1385 O O . TYR A 1 169 ? -7.218 11.678 1.420 1.00 65.25 169 TYR A O 1
ATOM 1393 N N . GLY A 1 170 ? -7.349 9.460 1.087 1.00 70.19 170 GLY A N 1
ATOM 1394 C CA . GLY A 1 170 ? -8.044 9.487 -0.195 1.00 70.19 170 GLY A CA 1
ATOM 1395 C C . GLY A 1 170 ? -8.727 8.162 -0.579 1.00 70.19 170 GLY A C 1
ATOM 1396 O O . GLY A 1 170 ? -9.131 7.381 0.278 1.00 70.19 170 GLY A O 1
ATOM 1397 N N . ALA A 1 171 ? -8.985 7.959 -1.867 1.00 71.31 171 ALA A N 1
ATOM 1398 C CA . ALA A 1 171 ? -9.698 6.774 -2.335 1.00 71.31 171 ALA A CA 1
ATOM 1399 C C . ALA A 1 171 ? -8.703 5.608 -2.512 1.00 71.31 171 ALA A C 1
ATOM 1401 O O . ALA A 1 171 ? -7.756 5.765 -3.275 1.00 71.31 171 ALA A O 1
ATOM 1402 N N . PRO A 1 172 ? -8.918 4.427 -1.899 1.00 73.62 172 PRO A N 1
ATOM 1403 C CA . PRO A 1 172 ? -7.974 3.295 -1.943 1.00 73.62 172 PRO A CA 1
ATOM 1404 C C . PRO A 1 172 ? -7.503 2.896 -3.350 1.00 73.62 172 PRO A C 1
ATOM 1406 O O . PRO A 1 172 ? -6.394 2.389 -3.552 1.00 73.62 172 PRO A O 1
ATOM 1409 N N . ILE A 1 173 ? -8.371 3.105 -4.340 1.00 78.50 173 ILE A N 1
ATOM 1410 C CA . ILE A 1 173 ? -8.145 2.710 -5.726 1.00 78.50 173 ILE A CA 1
ATOM 1411 C C . ILE A 1 173 ? -7.106 3.580 -6.441 1.00 78.50 173 ILE A C 1
ATOM 1413 O O . ILE A 1 173 ? -6.508 3.143 -7.423 1.00 78.50 173 ILE A O 1
ATOM 1417 N N . THR A 1 174 ? -6.839 4.795 -5.956 1.00 75.31 174 THR A N 1
ATOM 1418 C CA . THR A 1 174 ? -5.847 5.688 -6.571 1.00 75.31 174 THR A CA 1
ATOM 1419 C C . THR A 1 174 ? -4.439 5.117 -6.446 1.00 75.31 174 THR A C 1
ATOM 1421 O O . THR A 1 174 ? -3.664 5.233 -7.391 1.00 75.31 174 THR A O 1
ATOM 1424 N N . ASN A 1 175 ? -4.109 4.430 -5.345 1.00 78.00 175 ASN A N 1
ATOM 1425 C CA . ASN A 1 175 ? -2.798 3.797 -5.182 1.00 78.00 175 ASN A CA 1
ATOM 1426 C C . ASN A 1 175 ? -2.649 2.540 -6.017 1.00 78.00 175 ASN A C 1
ATOM 1428 O O . ASN A 1 175 ? -1.565 2.288 -6.535 1.00 78.00 175 ASN A O 1
ATOM 1432 N N . PHE A 1 176 ? -3.734 1.783 -6.183 1.00 85.38 176 PHE A N 1
ATOM 1433 C CA . PHE A 1 176 ? -3.752 0.665 -7.117 1.00 85.38 176 PHE A CA 1
ATOM 1434 C C . PHE A 1 176 ? -3.453 1.171 -8.532 1.00 85.38 176 PHE A C 1
ATOM 1436 O O . PHE A 1 176 ? -2.544 0.674 -9.190 1.00 85.38 176 PHE A O 1
ATOM 1443 N N . LEU A 1 177 ? -4.149 2.222 -8.976 1.00 83.00 177 LEU A N 1
ATOM 1444 C CA . LEU A 1 177 ? -3.914 2.823 -10.288 1.00 83.00 177 LEU A CA 1
ATOM 1445 C C . LEU A 1 177 ? -2.501 3.409 -10.400 1.00 83.00 177 LEU A C 1
ATOM 1447 O O . LEU A 1 177 ? -1.831 3.178 -11.402 1.00 83.00 177 LEU A O 1
ATOM 1451 N N . TYR A 1 178 ? -2.015 4.106 -9.375 1.00 78.75 178 TYR A N 1
ATOM 1452 C CA . TYR A 1 178 ? -0.648 4.619 -9.350 1.00 78.75 178 TYR A CA 1
ATOM 1453 C C . TYR A 1 178 ? 0.384 3.500 -9.517 1.00 78.75 178 TYR A C 1
ATOM 1455 O O . TYR A 1 178 ? 1.239 3.582 -10.392 1.00 78.75 178 TYR A O 1
ATOM 1463 N N . PHE A 1 179 ? 0.278 2.435 -8.720 1.00 82.19 179 PHE A N 1
ATOM 1464 C CA . PHE A 1 179 ? 1.197 1.303 -8.767 1.00 82.19 179 PHE A CA 1
ATOM 1465 C C . PHE A 1 179 ? 1.167 0.602 -10.127 1.00 82.19 179 PHE A C 1
ATOM 1467 O O . PHE A 1 179 ? 2.212 0.376 -10.739 1.00 82.19 179 PHE A O 1
ATOM 1474 N N . ILE A 1 180 ? -0.034 0.300 -10.631 1.00 86.19 180 ILE A N 1
ATOM 1475 C CA . ILE A 1 180 ? -0.188 -0.425 -11.888 1.00 86.19 180 ILE A CA 1
ATOM 1476 C C . ILE A 1 180 ? 0.322 0.406 -13.055 1.00 86.19 180 ILE A C 1
ATOM 1478 O O . ILE A 1 180 ? 1.124 -0.089 -13.838 1.00 86.19 180 ILE A O 1
ATOM 1482 N N . TYR A 1 181 ? -0.087 1.663 -13.198 1.00 81.19 181 TYR A N 1
ATOM 1483 C CA . TYR A 1 181 ? 0.410 2.473 -14.308 1.00 81.19 181 TYR A CA 1
ATOM 1484 C C . TYR A 1 181 ? 1.905 2.794 -14.152 1.00 81.19 181 TYR A C 1
ATOM 1486 O O . TYR A 1 181 ? 2.601 2.828 -15.164 1.00 81.19 181 TYR A O 1
ATOM 1494 N N . GLY A 1 182 ? 2.380 2.965 -12.911 1.00 77.88 182 GLY A N 1
ATOM 1495 C CA . GLY A 1 182 ? 3.746 3.327 -12.507 1.00 77.88 182 GLY A CA 1
ATOM 1496 C C . GLY A 1 182 ? 4.831 2.317 -12.837 1.00 77.88 182 GLY A C 1
ATOM 1497 O O . GLY A 1 182 ? 5.969 2.705 -13.073 1.00 77.88 182 GLY A O 1
ATOM 1498 N N . ALA A 1 183 ? 4.497 1.032 -12.837 1.00 77.69 183 ALA A N 1
ATOM 1499 C CA . ALA A 1 183 ? 5.508 -0.019 -12.909 1.00 77.69 183 ALA A CA 1
ATOM 1500 C C . ALA A 1 183 ? 5.142 -1.159 -13.878 1.00 77.69 183 ALA A C 1
ATOM 1502 O O . ALA A 1 183 ? 5.729 -2.240 -13.842 1.00 77.69 183 ALA A O 1
ATOM 1503 N N . THR A 1 184 ? 4.175 -0.914 -14.767 1.00 83.69 184 THR A N 1
ATOM 1504 C CA . THR A 1 184 ? 3.813 -1.832 -15.854 1.00 83.69 184 THR A CA 1
ATOM 1505 C C . THR A 1 184 ? 3.744 -1.097 -17.188 1.00 83.69 184 THR A C 1
ATOM 1507 O O . THR A 1 184 ? 3.547 0.121 -17.241 1.00 83.69 184 THR A O 1
ATOM 1510 N N . ASP A 1 185 ? 3.833 -1.833 -18.290 1.00 85.75 185 ASP A N 1
ATOM 1511 C CA . ASP A 1 185 ? 3.609 -1.291 -19.626 1.00 85.75 185 ASP A CA 1
ATOM 1512 C C . ASP A 1 185 ? 2.172 -1.544 -20.127 1.00 85.75 185 ASP A C 1
ATOM 1514 O O . ASP A 1 185 ? 1.283 -2.038 -19.424 1.00 85.75 185 ASP A O 1
ATOM 1518 N N . LYS A 1 186 ? 1.915 -1.150 -21.376 1.00 86.75 186 LYS A N 1
ATOM 1519 C CA . LYS A 1 186 ? 0.607 -1.334 -22.012 1.00 86.75 186 LYS A CA 1
ATOM 1520 C C . LYS A 1 186 ? 0.254 -2.812 -22.202 1.00 86.75 186 LYS A C 1
ATOM 1522 O O . LYS A 1 186 ? -0.922 -3.157 -22.076 1.00 86.75 186 LYS A O 1
ATOM 1527 N N . GLU A 1 187 ? 1.222 -3.652 -22.555 1.00 93.00 187 GLU A N 1
ATOM 1528 C CA . GLU A 1 187 ? 0.977 -5.064 -22.845 1.00 93.00 187 GLU A CA 1
ATOM 1529 C C . GLU A 1 187 ? 0.635 -5.835 -21.571 1.00 93.00 187 GLU A C 1
ATOM 1531 O O . GLU A 1 187 ? -0.382 -6.531 -21.530 1.00 93.00 187 GLU A O 1
ATOM 1536 N N . PHE A 1 188 ? 1.399 -5.616 -20.505 1.00 93.00 188 PHE A N 1
ATOM 1537 C CA . PHE A 1 188 ? 1.139 -6.169 -19.187 1.00 93.00 188 PHE A CA 1
ATOM 1538 C C . PHE A 1 188 ? -0.272 -5.815 -18.710 1.00 93.00 188 PHE A C 1
ATOM 1540 O O . PHE A 1 188 ? -1.044 -6.697 -18.334 1.00 93.00 188 PHE A O 1
ATOM 1547 N N . ARG A 1 189 ? -0.667 -4.534 -18.785 1.00 93.12 189 ARG A N 1
ATOM 1548 C CA . ARG A 1 189 ? -2.023 -4.120 -18.377 1.00 93.12 189 ARG A CA 1
ATOM 1549 C C . ARG A 1 189 ? -3.108 -4.764 -19.227 1.00 93.12 189 ARG A C 1
ATOM 1551 O O . ARG A 1 189 ? -4.128 -5.168 -18.678 1.00 93.12 189 ARG A O 1
ATOM 1558 N N . ARG A 1 190 ? -2.900 -4.891 -20.541 1.00 93.38 190 ARG A N 1
ATOM 1559 C CA . ARG A 1 190 ? -3.857 -5.571 -21.426 1.00 93.38 190 ARG A CA 1
ATOM 1560 C C . ARG A 1 190 ? -4.113 -7.011 -20.973 1.00 93.38 190 ARG A C 1
ATOM 1562 O O . ARG A 1 190 ? -5.248 -7.466 -21.062 1.00 93.38 190 ARG A O 1
ATOM 1569 N N . ASN A 1 191 ? -3.079 -7.693 -20.490 1.00 96.38 191 ASN A N 1
ATOM 1570 C CA . ASN A 1 191 ? -3.151 -9.108 -20.140 1.00 96.38 191 ASN A CA 1
ATOM 1571 C C . ASN A 1 191 ? -3.548 -9.353 -18.670 1.00 96.38 191 ASN A C 1
ATOM 1573 O O . ASN A 1 191 ? -4.121 -10.397 -18.374 1.00 96.38 191 ASN A O 1
ATOM 1577 N N . HIS A 1 192 ? -3.257 -8.419 -17.753 1.00 96.44 192 HIS A N 1
ATOM 1578 C CA . HIS A 1 192 ? -3.303 -8.687 -16.306 1.00 96.44 192 HIS A CA 1
ATOM 1579 C C . HIS A 1 192 ? -4.069 -7.659 -15.459 1.00 96.44 192 HIS A C 1
ATOM 1581 O O . HIS A 1 192 ? -4.300 -7.916 -14.281 1.00 96.44 192 HIS A O 1
ATOM 1587 N N . LEU A 1 193 ? -4.490 -6.508 -16.002 1.00 93.06 193 LEU A N 1
ATOM 1588 C CA . LEU A 1 193 ? -5.111 -5.444 -15.192 1.00 93.06 193 LEU A CA 1
ATOM 1589 C C . LEU A 1 193 ? -6.395 -5.897 -14.485 1.00 93.06 193 LEU A C 1
ATOM 1591 O O . LEU A 1 193 ? -6.593 -5.558 -13.322 1.00 93.06 193 LEU A O 1
ATOM 1595 N N . ILE A 1 194 ? -7.255 -6.646 -15.183 1.00 94.31 194 ILE A N 1
ATOM 1596 C CA . ILE A 1 194 ? -8.514 -7.148 -14.615 1.00 94.31 194 ILE A CA 1
ATOM 1597 C C . ILE A 1 194 ? -8.227 -8.145 -13.494 1.00 94.31 194 ILE A C 1
ATOM 1599 O O . ILE A 1 194 ? -8.693 -7.943 -12.383 1.00 94.31 194 ILE A O 1
ATOM 1603 N N . HIS A 1 195 ? -7.353 -9.121 -13.748 1.00 96.75 195 HIS A N 1
ATOM 1604 C CA . HIS A 1 195 ? -6.898 -10.090 -12.746 1.00 96.75 195 HIS A CA 1
ATOM 1605 C C . HIS A 1 195 ? -6.349 -9.417 -11.480 1.00 96.75 195 HIS A C 1
ATOM 1607 O O . HIS A 1 195 ? -6.735 -9.757 -10.367 1.00 96.75 195 HIS A O 1
ATOM 1613 N N . LEU A 1 196 ? -5.495 -8.401 -11.633 1.00 95.88 196 LEU A N 1
ATOM 1614 C CA . LEU A 1 196 ? -4.945 -7.667 -10.490 1.00 95.88 196 LEU A CA 1
ATOM 1615 C C . LEU A 1 196 ? -6.010 -6.839 -9.758 1.00 95.88 196 LEU A C 1
ATOM 1617 O O . LEU A 1 196 ? -5.948 -6.719 -8.537 1.00 95.88 196 LEU A O 1
ATOM 1621 N N . LYS A 1 197 ? -6.994 -6.283 -10.474 1.00 94.56 197 LYS A N 1
ATOM 1622 C CA . LYS A 1 197 ? -8.134 -5.586 -9.859 1.00 94.56 197 LYS A CA 1
ATOM 1623 C C . LYS A 1 197 ? -8.974 -6.553 -9.022 1.00 94.56 197 LYS A C 1
ATOM 1625 O O . LYS A 1 197 ? -9.365 -6.201 -7.912 1.00 94.56 197 LYS A O 1
ATOM 1630 N N . ASP A 1 198 ? -9.201 -7.758 -9.533 1.00 94.88 198 ASP A N 1
ATOM 1631 C CA . ASP A 1 198 ? -9.972 -8.794 -8.850 1.00 94.88 198 ASP A CA 1
ATOM 1632 C C . ASP A 1 198 ? -9.234 -9.266 -7.589 1.00 94.88 198 ASP A C 1
ATOM 1634 O O . ASP A 1 198 ? -9.817 -9.242 -6.508 1.00 94.88 198 ASP A O 1
ATOM 1638 N N . ILE A 1 199 ? -7.922 -9.534 -7.671 1.00 96.12 199 ILE A N 1
ATOM 1639 C CA . ILE A 1 199 ? -7.086 -9.843 -6.494 1.00 96.12 199 ILE A CA 1
ATOM 1640 C C . ILE A 1 199 ? -7.162 -8.731 -5.446 1.00 96.12 199 ILE A C 1
ATOM 1642 O O . ILE A 1 199 ? -7.302 -9.017 -4.254 1.00 96.12 199 ILE A O 1
ATOM 1646 N N . TYR A 1 200 ? -7.042 -7.467 -5.868 1.00 94.19 200 TYR A N 1
ATOM 1647 C CA . TYR A 1 200 ? -7.140 -6.330 -4.956 1.00 94.19 200 TYR A CA 1
ATOM 1648 C C . TYR A 1 200 ? -8.479 -6.350 -4.218 1.00 94.19 200 TYR A C 1
ATOM 1650 O O . TYR A 1 200 ? -8.510 -6.298 -2.990 1.00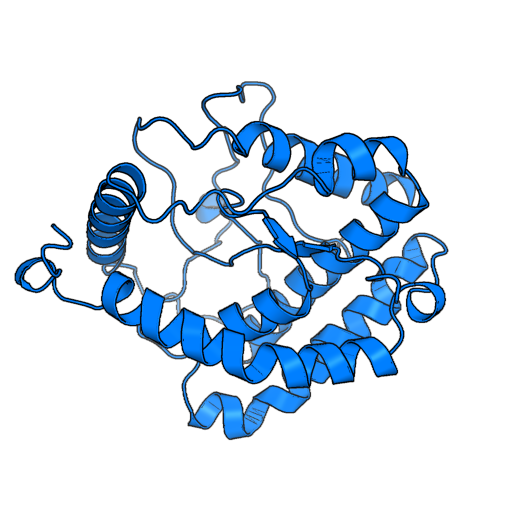 94.19 200 TYR A O 1
ATOM 1658 N N . PHE A 1 201 ? -9.577 -6.453 -4.969 1.00 92.00 201 PHE A N 1
ATOM 1659 C CA . PHE A 1 201 ? -10.924 -6.404 -4.420 1.00 92.00 201 PHE A CA 1
ATOM 1660 C C . PHE A 1 201 ? -11.201 -7.588 -3.490 1.00 92.00 201 PHE A C 1
ATOM 1662 O O . PHE A 1 201 ? -11.619 -7.383 -2.353 1.00 92.00 201 PHE A O 1
ATOM 1669 N N . GLU A 1 202 ? -10.900 -8.814 -3.922 1.00 94.12 202 GLU A N 1
ATOM 1670 C CA . GLU A 1 202 ? -11.064 -10.024 -3.112 1.00 94.12 202 GLU A CA 1
ATOM 1671 C C . GLU A 1 202 ? -10.244 -9.962 -1.822 1.00 94.12 202 GLU A C 1
ATOM 1673 O O . GLU A 1 202 ? -10.716 -10.363 -0.758 1.00 94.12 202 GLU A O 1
ATOM 1678 N N . THR A 1 203 ? -9.023 -9.429 -1.883 1.00 95.12 203 THR A N 1
ATOM 1679 C CA . THR A 1 203 ? -8.184 -9.273 -0.691 1.00 95.12 203 THR A CA 1
ATOM 1680 C C . THR A 1 203 ? -8.761 -8.217 0.254 1.00 95.12 203 THR A C 1
ATOM 1682 O O . THR A 1 203 ? -8.802 -8.446 1.462 1.00 95.12 203 THR A O 1
ATOM 1685 N N . THR A 1 204 ? -9.245 -7.083 -0.266 1.00 89.31 204 THR A N 1
ATOM 1686 C CA . THR A 1 204 ? -9.907 -6.045 0.542 1.00 89.31 204 THR A CA 1
ATOM 1687 C C . THR A 1 204 ? -11.237 -6.523 1.132 1.00 89.31 204 THR A C 1
ATOM 1689 O O . THR A 1 204 ? -11.596 -6.068 2.213 1.00 89.31 204 THR A O 1
ATOM 1692 N N . ASP A 1 205 ? -11.933 -7.461 0.486 1.00 91.44 205 ASP A N 1
ATOM 1693 C CA . ASP A 1 205 ? -13.144 -8.090 1.024 1.00 91.44 205 ASP A CA 1
ATOM 1694 C C . ASP A 1 205 ? -12.845 -9.127 2.108 1.00 91.44 205 ASP A C 1
ATOM 1696 O O . ASP A 1 205 ? -13.475 -9.144 3.164 1.00 91.44 205 ASP A O 1
ATOM 1700 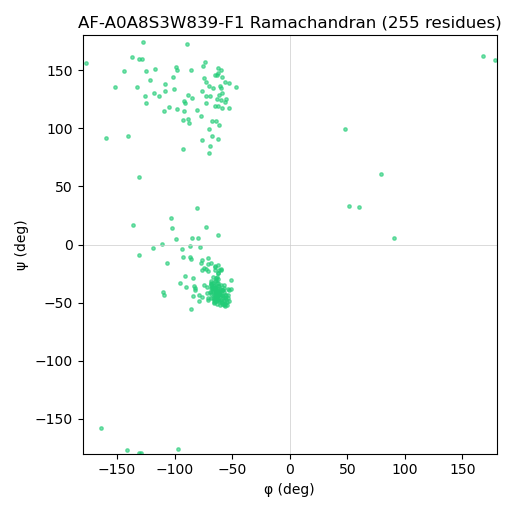N N . ASN A 1 206 ? -11.854 -9.986 1.880 1.00 94.56 206 ASN A N 1
ATOM 1701 C CA . ASN A 1 206 ? -11.579 -11.107 2.770 1.00 94.56 206 ASN A CA 1
ATOM 1702 C C . ASN A 1 206 ? -10.753 -10.723 3.997 1.00 94.56 206 ASN A C 1
ATOM 1704 O O . ASN A 1 206 ? -11.017 -11.223 5.088 1.00 94.56 206 ASN A O 1
ATOM 1708 N N . PHE A 1 207 ? -9.765 -9.840 3.853 1.00 95.56 207 PHE A N 1
ATOM 1709 C CA . PHE A 1 207 ? -8.838 -9.534 4.940 1.00 95.56 207 PHE A CA 1
ATOM 1710 C C . PHE A 1 207 ? -9.514 -8.892 6.173 1.00 95.56 207 PHE A C 1
ATOM 1712 O O . PHE A 1 207 ? -9.236 -9.330 7.291 1.00 95.56 207 PHE A O 1
ATOM 1719 N N . PRO A 1 208 ? -10.451 -7.930 6.044 1.00 93.56 208 PRO A N 1
ATOM 1720 C CA . PRO A 1 208 ? -11.150 -7.377 7.204 1.00 93.56 208 PRO A CA 1
ATOM 1721 C C . PRO A 1 208 ? -12.002 -8.387 7.987 1.00 93.56 208 PRO A C 1
ATOM 1723 O O . PRO A 1 208 ? -12.295 -8.148 9.159 1.00 93.56 208 PRO A O 1
ATOM 1726 N N . LYS A 1 209 ? -12.344 -9.544 7.399 1.00 95.19 209 LYS A N 1
ATOM 1727 C CA . LYS A 1 209 ? -13.114 -10.598 8.081 1.00 95.19 209 LYS A CA 1
ATOM 1728 C C . LYS A 1 209 ? -12.361 -11.183 9.278 1.00 95.19 209 LYS A C 1
ATOM 1730 O O . LYS A 1 209 ? -13.009 -11.552 10.253 1.00 95.19 209 LYS A O 1
ATOM 1735 N N . TYR A 1 210 ? -11.020 -11.175 9.271 1.00 96.50 210 TYR A N 1
ATOM 1736 C CA . TYR A 1 210 ? -10.216 -11.535 10.452 1.00 96.50 210 TYR A CA 1
ATOM 1737 C C . TYR A 1 210 ? -10.488 -10.628 11.660 1.00 96.50 210 TYR A C 1
ATOM 1739 O O . TYR A 1 210 ? -10.251 -11.013 12.797 1.00 96.50 210 TYR A O 1
ATOM 1747 N N . PHE A 1 211 ? -11.016 -9.427 11.426 1.00 95.00 211 PHE A N 1
ATOM 1748 C CA . PHE A 1 211 ? -11.320 -8.438 12.453 1.00 95.00 211 PHE A CA 1
ATOM 1749 C C . PHE A 1 211 ? -12.813 -8.381 12.778 1.00 95.00 211 PHE A C 1
ATOM 1751 O O . PHE A 1 211 ? -13.237 -7.420 13.423 1.00 95.00 211 PHE A O 1
ATOM 1758 N N . GLU A 1 212 ? -13.591 -9.377 12.341 1.00 94.25 212 GLU A N 1
ATOM 1759 C CA . GLU A 1 212 ? -15.053 -9.421 12.472 1.00 94.25 212 GLU A CA 1
ATOM 1760 C C . GLU A 1 212 ? -15.741 -8.244 11.756 1.00 94.25 212 GLU A C 1
ATOM 1762 O O . GLU A 1 212 ? -16.774 -7.736 12.193 1.00 94.25 212 GLU A O 1
ATOM 1767 N N . MET A 1 213 ? -15.146 -7.783 10.651 1.00 90.56 213 MET A N 1
ATOM 1768 C CA . MET A 1 213 ? -15.657 -6.672 9.856 1.00 90.56 213 MET A CA 1
ATOM 1769 C C . MET A 1 213 ? -16.101 -7.144 8.473 1.00 90.56 213 MET A C 1
ATOM 1771 O O . MET A 1 213 ? -15.330 -7.757 7.736 1.00 90.56 213 MET A O 1
ATOM 1775 N N . ASP A 1 214 ? -17.333 -6.796 8.106 1.00 89.88 214 ASP A N 1
ATOM 1776 C CA . ASP A 1 214 ? -17.827 -6.907 6.736 1.00 89.88 214 ASP A CA 1
ATOM 1777 C C . ASP A 1 214 ? -17.598 -5.580 6.005 1.00 89.88 214 ASP A C 1
ATOM 1779 O O . ASP A 1 214 ? -18.289 -4.586 6.266 1.00 89.88 214 ASP A O 1
ATOM 1783 N N . ILE A 1 215 ? -16.628 -5.560 5.085 1.00 85.19 215 ILE A N 1
ATOM 1784 C CA . ILE A 1 215 ? -16.306 -4.352 4.322 1.00 85.19 215 ILE A CA 1
ATOM 1785 C C . ILE A 1 215 ? -17.481 -3.897 3.459 1.00 85.19 215 ILE A C 1
ATOM 1787 O O . ILE A 1 215 ? -17.634 -2.696 3.262 1.00 85.19 215 ILE A O 1
ATOM 1791 N N . GLY A 1 216 ? -18.345 -4.807 2.993 1.00 81.56 216 GLY A N 1
ATOM 1792 C CA . GLY A 1 216 ? -19.456 -4.471 2.101 1.00 81.56 216 GLY A CA 1
ATOM 1793 C C . GLY A 1 216 ? -20.459 -3.501 2.729 1.00 81.56 216 GLY A C 1
ATOM 1794 O O . GLY A 1 216 ? -21.157 -2.782 2.011 1.00 81.56 216 GLY A O 1
ATOM 1795 N N . SER A 1 217 ? -20.488 -3.436 4.063 1.00 77.69 217 SER A N 1
ATOM 1796 C CA . SER A 1 217 ? -21.293 -2.483 4.830 1.00 77.69 217 SER A CA 1
ATOM 1797 C C . SER A 1 217 ? -20.726 -1.055 4.857 1.00 77.69 217 SER A C 1
ATOM 1799 O O . SER A 1 217 ? -21.483 -0.107 5.078 1.00 77.69 217 SER A O 1
ATOM 1801 N N . VAL A 1 218 ? -19.421 -0.895 4.609 1.00 78.56 218 VAL A N 1
ATOM 1802 C CA . VAL A 1 218 ? -18.684 0.382 4.659 1.00 78.56 218 VAL A CA 1
ATOM 1803 C C . VAL A 1 218 ? -18.290 0.856 3.259 1.00 78.56 218 VAL A C 1
ATOM 1805 O O . VAL A 1 218 ? -18.426 2.034 2.939 1.00 78.56 218 VAL A O 1
ATOM 1808 N N . TYR A 1 219 ? -17.809 -0.065 2.427 1.00 81.25 219 TYR A N 1
ATOM 1809 C CA . TYR A 1 219 ? -17.335 0.178 1.077 1.00 81.25 219 TYR A CA 1
ATOM 1810 C C . TYR A 1 219 ? -17.783 -0.959 0.159 1.00 81.25 219 TYR A C 1
ATOM 1812 O O . TYR A 1 219 ? -17.156 -2.012 0.053 1.00 81.25 219 TYR A O 1
ATOM 1820 N N . SER A 1 220 ? -18.927 -0.750 -0.485 1.00 84.62 220 SER A N 1
ATOM 1821 C CA . SER A 1 220 ? -19.566 -1.774 -1.310 1.00 84.62 220 SER A CA 1
ATOM 1822 C C . SER A 1 220 ? -18.831 -2.004 -2.636 1.00 84.62 220 SER A C 1
ATOM 1824 O O . SER A 1 220 ? -18.206 -1.095 -3.183 1.00 84.62 220 SER A O 1
ATOM 1826 N N . THR A 1 221 ? -19.012 -3.180 -3.250 1.00 85.25 221 THR A N 1
ATOM 1827 C CA . THR A 1 221 ? -18.525 -3.471 -4.617 1.00 85.25 221 THR A CA 1
ATOM 1828 C C . THR A 1 221 ? -18.943 -2.396 -5.621 1.00 85.25 221 THR A C 1
ATOM 1830 O O . THR A 1 221 ? -18.182 -2.013 -6.505 1.00 85.25 221 THR A O 1
ATOM 1833 N N . LYS A 1 222 ? -20.164 -1.870 -5.476 1.00 87.25 222 LYS A N 1
ATOM 1834 C CA . LYS A 1 222 ? -20.684 -0.817 -6.351 1.00 87.25 222 LYS A CA 1
ATOM 1835 C C . LYS A 1 222 ? -19.914 0.495 -6.189 1.00 87.25 222 LYS A C 1
ATOM 1837 O O . LYS A 1 222 ? -19.720 1.204 -7.173 1.00 87.25 222 LYS A O 1
ATOM 1842 N N . GLU A 1 223 ? -19.516 0.836 -4.967 1.00 85.38 223 GLU A N 1
ATOM 1843 C CA . GLU A 1 223 ? -18.701 2.022 -4.694 1.00 85.38 223 GLU A CA 1
ATOM 1844 C C . GLU A 1 223 ? -17.270 1.833 -5.180 1.00 85.38 223 GLU A C 1
ATOM 1846 O O . GLU A 1 223 ? -16.755 2.730 -5.838 1.00 85.38 223 GLU A O 1
ATOM 1851 N N . PHE A 1 224 ? -16.687 0.653 -4.969 1.00 86.38 224 PHE A N 1
ATOM 1852 C CA . PHE A 1 224 ? -15.382 0.297 -5.520 1.00 86.38 224 PHE A CA 1
ATOM 1853 C C . PHE A 1 224 ? -15.325 0.466 -7.043 1.00 86.38 224 PHE A C 1
ATOM 1855 O O . PHE A 1 224 ? -14.455 1.167 -7.557 1.00 86.38 224 PHE A O 1
ATOM 1862 N N . GLU A 1 225 ? -16.277 -0.119 -7.777 1.00 88.69 225 GLU A N 1
ATOM 1863 C CA . GLU A 1 225 ? -16.297 -0.020 -9.242 1.00 88.69 225 GLU A CA 1
ATOM 1864 C C . GLU A 1 225 ? -16.542 1.414 -9.723 1.00 88.69 225 GLU A C 1
ATOM 1866 O O . GLU A 1 225 ? -15.939 1.857 -10.703 1.00 88.69 225 GLU A O 1
ATOM 1871 N N . ARG A 1 226 ? -17.393 2.174 -9.021 1.00 84.75 226 ARG A N 1
ATOM 1872 C CA . ARG A 1 226 ? -17.591 3.598 -9.316 1.00 84.75 226 ARG A CA 1
ATOM 1873 C C . ARG A 1 226 ? -16.282 4.365 -9.147 1.00 84.75 226 ARG A C 1
ATOM 1875 O O . ARG A 1 226 ? -15.882 5.080 -10.062 1.00 84.75 226 ARG A O 1
ATOM 1882 N N . ASP A 1 227 ? -15.621 4.211 -8.005 1.00 83.19 227 ASP A N 1
ATOM 1883 C CA . ASP A 1 227 ? -14.389 4.928 -7.697 1.00 83.19 227 ASP A CA 1
ATOM 1884 C C . ASP A 1 227 ? -13.265 4.530 -8.665 1.00 83.19 227 ASP A C 1
ATOM 1886 O O . ASP A 1 227 ? -12.496 5.391 -9.083 1.00 83.19 227 ASP A O 1
ATOM 1890 N N . TYR A 1 228 ? -13.192 3.260 -9.082 1.00 84.25 228 TYR A N 1
ATOM 1891 C CA . TYR A 1 228 ? -12.248 2.801 -10.103 1.00 84.25 228 TYR A CA 1
ATOM 1892 C C . TYR A 1 228 ? -12.433 3.546 -11.428 1.00 84.25 228 TYR A C 1
ATOM 1894 O O . TYR A 1 228 ? -11.465 4.073 -11.978 1.00 84.25 228 TYR A O 1
ATOM 1902 N N . VAL A 1 229 ? -13.672 3.640 -11.920 1.00 83.75 229 VAL A N 1
ATOM 1903 C CA . VAL A 1 229 ? -13.986 4.357 -13.164 1.00 83.75 229 VAL A CA 1
ATOM 1904 C C . VAL A 1 229 ? -13.697 5.853 -13.028 1.00 83.75 229 VAL A C 1
ATOM 1906 O O . VAL A 1 229 ? -13.077 6.437 -13.917 1.00 83.75 229 VAL A O 1
ATOM 1909 N N . GLU A 1 230 ? -14.097 6.474 -11.915 1.00 78.75 230 GLU A N 1
ATOM 1910 C CA . GLU A 1 230 ? -13.864 7.902 -11.660 1.00 78.75 230 GLU A CA 1
ATOM 1911 C C . GLU A 1 230 ? -12.368 8.234 -11.525 1.00 78.75 230 GLU A C 1
ATOM 1913 O O . GLU A 1 230 ? -11.911 9.269 -12.016 1.00 78.75 230 GLU A O 1
ATOM 1918 N N . CYS A 1 231 ? -11.583 7.350 -10.904 1.00 73.38 231 CYS A N 1
ATOM 1919 C CA . CYS A 1 231 ? -10.154 7.559 -10.677 1.00 73.38 231 CYS A CA 1
ATOM 1920 C C . CYS A 1 231 ? -9.274 7.104 -11.848 1.00 73.38 231 CYS A C 1
ATOM 1922 O O . CYS A 1 231 ? -8.092 7.449 -11.870 1.00 73.38 231 CYS A O 1
ATOM 1924 N N . LEU A 1 232 ? -9.808 6.378 -12.837 1.00 75.62 232 LEU A N 1
ATOM 1925 C CA . LEU A 1 232 ? -9.033 5.869 -13.977 1.00 75.62 232 LEU A CA 1
ATOM 1926 C C . LEU A 1 232 ? -8.253 6.993 -14.685 1.00 75.62 232 LEU A C 1
ATOM 1928 O O . LEU A 1 232 ? -7.067 6.856 -14.988 1.00 75.62 232 LEU A O 1
ATOM 1932 N N . GLY A 1 233 ? -8.913 8.139 -14.892 1.00 64.44 233 GLY A N 1
ATOM 1933 C CA . GLY A 1 233 ? -8.295 9.337 -15.467 1.00 64.44 233 GLY A CA 1
ATOM 1934 C C . GLY A 1 233 ? -7.266 9.994 -14.543 1.00 64.44 233 GLY A C 1
ATOM 1935 O O . GLY A 1 233 ? -6.258 10.505 -15.026 1.00 64.44 233 GLY A O 1
ATOM 1936 N N . TYR A 1 234 ? -7.472 9.926 -13.223 1.00 66.25 234 TYR A N 1
ATOM 1937 C CA . TYR A 1 234 ? -6.537 10.454 -12.226 1.00 66.25 234 TYR A CA 1
ATOM 1938 C C . TYR A 1 234 ? -5.213 9.689 -12.237 1.00 66.25 234 TYR A C 1
ATOM 1940 O O . TYR A 1 234 ? -4.159 10.316 -12.239 1.00 66.25 234 TYR A O 1
ATOM 1948 N N . GLY A 1 235 ? -5.257 8.353 -12.315 1.00 62.75 235 GLY A N 1
ATOM 1949 C CA . GLY A 1 235 ? -4.055 7.524 -12.429 1.00 62.75 235 GLY A CA 1
ATOM 1950 C C . GLY A 1 235 ? -3.206 7.926 -13.636 1.00 62.75 235 GLY A C 1
ATOM 1951 O O . GLY A 1 235 ? -2.028 8.233 -13.486 1.00 62.75 235 GLY A O 1
ATOM 1952 N N . LEU A 1 236 ? -3.819 8.031 -14.820 1.00 63.84 236 LEU A N 1
ATOM 1953 C CA . LEU A 1 236 ? -3.124 8.473 -16.033 1.00 63.84 236 LEU A CA 1
ATOM 1954 C C . LEU A 1 236 ? -2.596 9.914 -15.920 1.00 63.84 236 LEU A C 1
ATOM 1956 O O . LEU A 1 236 ? -1.469 10.186 -16.323 1.00 63.84 236 LEU A O 1
ATOM 1960 N N . GLN A 1 237 ? -3.383 10.838 -15.367 1.00 63.44 237 GLN A N 1
ATOM 1961 C CA . GLN A 1 237 ? -2.973 12.233 -15.201 1.00 63.44 237 GLN A CA 1
ATOM 1962 C C . GLN A 1 237 ? -1.796 12.378 -14.229 1.00 63.44 237 GLN A C 1
ATOM 1964 O O . GLN A 1 237 ? -0.833 13.081 -14.530 1.00 63.44 237 GLN A O 1
ATOM 1969 N N . PHE A 1 238 ? -1.859 11.710 -13.077 1.00 66.25 238 PHE A N 1
ATOM 1970 C CA . PHE A 1 238 ? -0.791 11.717 -12.081 1.00 66.25 238 PHE A CA 1
ATOM 1971 C C . PHE A 1 238 ? 0.499 11.146 -12.667 1.00 66.25 238 PHE A C 1
ATOM 1973 O O . PHE A 1 238 ? 1.577 11.689 -12.461 1.00 66.25 238 PHE A O 1
ATOM 1980 N N . M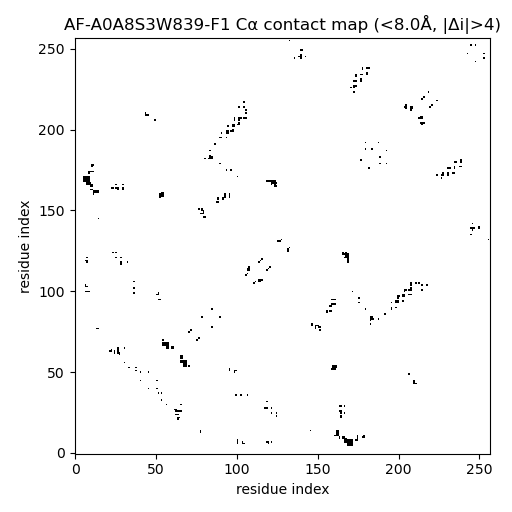ET A 1 239 ? 0.372 10.096 -13.474 1.00 64.81 239 MET A N 1
ATOM 1981 C CA . MET A 1 239 ? 1.474 9.479 -14.197 1.00 64.81 239 MET A CA 1
ATOM 1982 C C . MET A 1 239 ? 2.095 10.413 -15.226 1.00 64.81 239 MET A C 1
ATOM 1984 O O . MET A 1 239 ? 3.306 10.569 -15.233 1.00 64.81 239 MET A O 1
ATOM 1988 N N . LEU A 1 240 ? 1.294 11.102 -16.038 1.00 62.69 240 LEU A N 1
ATOM 1989 C CA . LEU A 1 240 ? 1.803 12.105 -16.978 1.00 62.69 240 LEU A CA 1
ATOM 1990 C C . LEU A 1 240 ? 2.489 13.288 -16.277 1.00 62.69 240 LEU A C 1
ATOM 1992 O O . LEU A 1 240 ? 3.332 13.935 -16.887 1.00 62.69 240 LEU A O 1
ATOM 1996 N N . PHE A 1 241 ? 2.153 13.564 -15.014 1.00 62.47 241 PHE A N 1
ATOM 1997 C CA . PHE A 1 241 ? 2.807 14.598 -14.212 1.00 62.47 241 PHE A CA 1
ATOM 1998 C C . PHE A 1 241 ? 4.103 14.104 -13.548 1.00 62.47 241 PHE A C 1
ATOM 2000 O O . PHE A 1 241 ? 5.118 14.794 -13.570 1.00 62.47 241 PHE A O 1
ATOM 2007 N N . ILE A 1 242 ? 4.082 12.901 -12.973 1.00 64.81 242 ILE A N 1
ATOM 2008 C CA . ILE A 1 242 ? 5.203 12.335 -12.216 1.00 64.81 242 ILE A CA 1
ATOM 2009 C C . ILE A 1 242 ? 6.247 11.685 -13.123 1.00 64.81 242 ILE A C 1
ATOM 2011 O O . ILE A 1 242 ? 7.430 11.795 -12.839 1.00 64.81 242 ILE A O 1
ATOM 2015 N N . PHE A 1 243 ? 5.866 11.038 -14.224 1.00 66.50 243 PHE A N 1
ATOM 2016 C CA . PHE A 1 243 ? 6.819 10.334 -15.091 1.00 66.50 243 PHE A CA 1
ATOM 2017 C C . PHE A 1 243 ? 7.874 11.241 -15.712 1.00 66.50 243 PHE A C 1
ATOM 2019 O O . PHE A 1 243 ? 9.039 10.854 -15.684 1.00 66.50 243 PHE A O 1
ATOM 2026 N N . PRO A 1 244 ? 7.544 12.448 -16.200 1.00 62.06 244 PRO A N 1
ATOM 2027 C CA . PRO A 1 244 ? 8.573 13.406 -16.564 1.00 62.06 244 PRO A CA 1
ATOM 2028 C C . PRO A 1 244 ? 9.494 13.700 -15.374 1.00 62.06 244 PRO A C 1
ATOM 2030 O O . PRO A 1 244 ? 10.699 13.564 -15.500 1.00 62.06 244 PRO A O 1
ATOM 2033 N N . LEU A 1 245 ? 8.970 13.974 -14.179 1.00 58.81 245 LEU A N 1
ATOM 2034 C CA . LEU A 1 245 ? 9.811 14.215 -12.995 1.00 58.81 245 LEU A CA 1
ATOM 2035 C C . LEU A 1 245 ? 10.673 13.011 -12.576 1.00 58.81 245 LEU A C 1
ATOM 2037 O O . LEU A 1 245 ? 11.686 13.203 -11.920 1.00 58.81 245 LEU A O 1
ATOM 2041 N N . VAL A 1 246 ? 10.278 11.784 -12.922 1.00 60.69 246 VAL A N 1
ATOM 2042 C CA . VAL A 1 246 ? 10.988 10.544 -12.571 1.00 60.69 246 VAL A CA 1
ATOM 2043 C C . VAL A 1 246 ? 12.017 10.155 -13.636 1.00 60.69 246 VAL A C 1
ATOM 2045 O O . VAL A 1 246 ? 13.062 9.617 -13.279 1.00 60.69 246 VAL A O 1
ATOM 2048 N N . PHE A 1 247 ? 11.730 10.384 -14.922 1.00 61.97 247 PHE A N 1
ATOM 2049 C CA . PHE A 1 247 ? 12.493 9.851 -16.063 1.00 61.97 247 PHE A CA 1
ATOM 2050 C C . PHE A 1 247 ? 13.120 10.912 -16.978 1.00 61.97 247 PHE A C 1
ATOM 2052 O O . PHE A 1 247 ? 13.798 10.543 -17.936 1.00 61.97 247 PHE A O 1
ATOM 2059 N N . THR A 1 248 ? 12.893 12.207 -16.737 1.00 59.41 248 THR A N 1
ATOM 2060 C CA . THR A 1 248 ? 13.605 13.277 -17.466 1.00 59.41 248 THR A CA 1
ATOM 2061 C C . THR A 1 248 ? 15.101 13.165 -17.170 1.00 59.41 248 THR A C 1
ATOM 2063 O O . THR A 1 248 ? 15.457 12.625 -16.143 1.00 59.41 248 THR A O 1
ATOM 2066 N N . LEU A 1 249 ? 16.009 13.583 -18.047 1.00 56.84 249 LEU A N 1
ATOM 2067 C CA . LEU A 1 249 ? 17.435 13.609 -17.691 1.00 56.84 249 LEU A CA 1
ATOM 2068 C C . LEU A 1 249 ? 17.710 14.791 -16.755 1.00 56.84 249 LEU A C 1
ATOM 2070 O O . LEU A 1 249 ? 17.000 15.789 -16.823 1.00 56.84 249 LEU A O 1
ATOM 2074 N N . GLU A 1 250 ? 18.747 14.722 -15.912 1.00 58.50 250 GLU A N 1
ATOM 2075 C CA . GLU A 1 250 ? 19.083 15.826 -14.988 1.00 58.50 250 GLU A CA 1
ATOM 2076 C C . GLU A 1 250 ? 19.213 17.167 -15.720 1.00 58.50 250 GLU A C 1
ATOM 2078 O O . GLU A 1 250 ? 18.723 18.193 -15.254 1.00 58.50 250 GLU A O 1
ATOM 2083 N N . SER A 1 251 ? 19.804 17.129 -16.917 1.00 58.97 251 SER A N 1
ATOM 2084 C CA . SER A 1 251 ? 19.988 18.281 -17.804 1.00 58.97 251 SER A CA 1
ATOM 2085 C C . SER A 1 251 ? 18.688 18.889 -18.330 1.00 58.97 251 SER A C 1
ATOM 2087 O O . SER A 1 251 ? 18.686 20.046 -18.743 1.00 58.97 251 SER A O 1
ATOM 2089 N N . ASP A 1 252 ? 17.607 18.113 -18.334 1.00 59.25 252 ASP A N 1
ATOM 2090 C CA . ASP A 1 252 ? 16.361 18.422 -19.030 1.00 59.25 252 ASP A CA 1
ATOM 2091 C C . ASP A 1 252 ? 15.221 18.735 -18.047 1.00 59.25 252 ASP A C 1
ATOM 2093 O O . ASP A 1 252 ? 14.093 18.999 -18.473 1.00 59.25 252 ASP A O 1
ATOM 2097 N N . VAL A 1 253 ? 15.493 18.708 -16.732 1.00 59.09 253 VAL A N 1
ATOM 2098 C CA . VAL A 1 253 ? 14.519 19.065 -15.694 1.00 59.09 253 VAL A CA 1
ATOM 2099 C C . VAL A 1 253 ? 14.065 20.510 -15.936 1.00 59.09 253 VAL A C 1
ATOM 2101 O O . VAL A 1 253 ? 14.888 21.425 -15.861 1.00 59.09 253 VAL A O 1
ATOM 2104 N N . PRO A 1 254 ? 12.769 20.754 -16.214 1.00 53.28 254 PRO A N 1
ATOM 2105 C CA . PRO A 1 254 ? 12.286 22.098 -16.487 1.00 53.28 254 PRO A CA 1
ATOM 2106 C C . PRO A 1 254 ? 12.546 23.019 -15.294 1.00 53.28 254 PRO A C 1
ATOM 2108 O O . PRO A 1 254 ? 12.244 22.667 -14.151 1.00 53.28 254 PRO A O 1
ATOM 2111 N N . ASP A 1 255 ? 13.052 24.222 -15.558 1.00 53.69 255 ASP A N 1
ATOM 2112 C CA . ASP A 1 255 ? 13.083 25.281 -14.555 1.00 53.69 255 ASP A CA 1
ATOM 2113 C C . ASP A 1 255 ? 11.644 25.756 -14.311 1.00 53.69 255 ASP A C 1
ATOM 2115 O O . ASP A 1 255 ? 11.056 26.479 -15.117 1.00 53.69 255 ASP A O 1
ATOM 2119 N N . LEU A 1 256 ? 11.024 25.271 -13.232 1.00 45.44 256 LEU A N 1
ATOM 2120 C CA . LEU A 1 256 ? 9.622 25.545 -12.892 1.00 45.44 256 LEU A CA 1
ATOM 2121 C C . LEU A 1 256 ? 9.428 26.916 -12.201 1.00 45.44 256 LEU A C 1
ATOM 2123 O O . LEU A 1 256 ? 8.508 27.072 -11.388 1.00 45.44 256 LEU A O 1
ATOM 2127 N N . GLY A 1 257 ? 10.277 27.893 -12.550 1.00 43.41 257 GLY A N 1
ATOM 2128 C CA . GLY A 1 257 ? 10.316 29.268 -12.029 1.00 43.41 257 GLY A CA 1
ATOM 2129 C C . GLY A 1 257 ? 10.654 29.349 -10.553 1.00 43.41 257 GLY A C 1
ATOM 2130 O O . GLY A 1 257 ? 11.145 28.349 -9.995 1.00 43.41 257 GLY A O 1
#

Organism: Parnassius apollo (NCBI:txid110799)